Protein AF-0000000084941182 (afdb_homodimer)

InterPro domains:
  IPR000551 MerR-type HTH domain [PF13411] (9-75)
  IPR000551 MerR-type HTH domain [PR00040] (10-21)
  IPR000551 MerR-type HTH domain [PR00040] (21-34)
  IPR000551 MerR-type HTH domain [PR00040] (44-64)
  IPR000551 MerR-type HTH domain [PS00552] (12-34)
  IPR000551 MerR-type HTH domain [PS50937] (8-76)
  IPR000551 MerR-type HTH domain [SM00422] (9-77)
  IPR009061 Putative DNA-binding domain superfamily [SSF46955] (9-105)
  IPR047057 MerR transcriptional regulator [PTHR30204] (6-106)

Nearest PDB structures (foldseek):
  4r4e-assembly1_A  TM=9.376E-01  e=8.060E-07  Bacillus subtilis subsp. subtilis str. 168
  7tea-assembly2_C  TM=9.535E-01  e=1.941E-06  Staphylococcus aureus
  4r24-assembly1_B  TM=8.869E-01  e=4.676E-06  Priestia megaterium WSH-002
  2zhh-assembly1_A-2  TM=5.520E-01  e=5.335E-05  Escherichia coli K-12
  5i44-assembly1_D  TM=8.577E-01  e=2.883E-03  Bacillus subtilis subsp. subtilis str. 168

Secondary structure (DSSP, 8-state):
---TTSEEE-HHHHHHHHTS-HHHHHHHHHTTS---EE-TT--EEEEHHHHHHHHHHHHHHHTT--HHHHHHHHHHHHHHHHHHHHHHHHHHHHHHHHHHHHHHHHHHHHHHHHS-GGGS--------------------/---TTSEEE-HHHHHHHHTS-HHHHHHHHHTTS---EE-TT--EEEEHHHHHHHHHHHHHHHTT--HHHHHHHHHHHHHHHHHHHHHHHHHHHHHHHHHHHHHHHHHHHHHHHHS-GGGS--------------------

pLDDT: mean 85.33, std 18.81, range [31.11, 98.88]

Organism: Slackia exigua (strain ATCC 700122 / DSM 15923 / CIP 105133 / JCM 11022 / KCTC 5966 / S-7) (NCBI:txid649764)

Sequence (280 aa):
MEDRNRPLYMIGVAAQLAGVHPQTLRIYEQKGLVTPQRTSGNTRMYSQADIDRLELINELTSEGINLAGVIRILDLKGRLDERDDEIDDLHKKVRRLADRVHELETRADVTALMLPQAQLPQTASPVRRLGSGRMGGLDYMEDRNRPLYMIGVAAQLAGVHPQTLRIYEQKGLVTPQRTSGNTRMYSQADIDRLELINELTSEGINLAGVIRILDLKGRLDERDDEIDDLHKKVRRLADRVHELETRADVTALMLPQAQLPQTASPVRRLGSGRMGGLDY

Solvent-accessible surface area (backbone atoms only — not comparable to full-atom values): 16063 Å² total; per-residue (Å²): 126,82,65,48,74,46,64,75,29,43,58,69,58,42,16,61,75,29,70,48,55,56,68,54,53,51,51,36,35,74,70,63,76,43,81,63,45,64,47,100,82,66,43,60,23,31,18,57,52,49,39,54,50,42,35,50,50,47,53,44,43,73,68,62,27,39,69,57,21,49,53,54,42,55,53,50,49,54,52,42,51,52,48,51,52,50,43,52,53,46,50,52,50,40,50,54,38,50,52,49,39,50,54,50,51,53,52,54,54,52,49,59,72,68,54,64,80,83,71,50,80,69,73,76,69,79,78,79,78,78,75,77,76,78,76,76,77,79,70,127,126,82,65,48,74,46,64,75,28,43,58,70,58,42,16,60,75,29,71,49,54,55,67,54,54,53,51,35,37,76,72,63,77,43,79,64,46,63,46,98,82,66,43,58,22,31,18,58,51,50,40,54,50,42,34,50,49,46,54,45,42,73,68,62,27,40,69,56,21,48,55,53,43,53,52,52,49,52,52,42,52,52,46,51,52,50,42,53,52,47,52,53,50,40,51,54,37,51,50,49,38,51,52,49,52,51,50,51,54,52,50,59,72,69,55,66,81,82,70,50,82,70,74,76,68,79,77,77,77,73,74,77,76,76,77,74,74,80,83,130

Structure (mmCIF, N/CA/C/O backbone):
data_AF-0000000084941182-model_v1
#
loop_
_entity.id
_entity.type
_entity.pdbx_description
1 polymer 'Transcriptional regulator, MerR family'
#
loop_
_atom_site.group_PDB
_atom_site.id
_atom_site.type_symbol
_atom_site.label_atom_id
_atom_site.label_alt_id
_atom_site.label_comp_id
_atom_site.label_asym_id
_atom_site.label_entity_id
_atom_site.label_seq_id
_atom_site.pdbx_PDB_ins_code
_atom_site.Cartn_x
_atom_site.Cartn_y
_atom_site.Cartn_z
_atom_site.occupancy
_atom_site.B_iso_or_equiv
_atom_site.auth_seq_id
_atom_site.auth_comp_id
_atom_site.auth_asym_id
_atom_site.auth_atom_id
_atom_site.pdbx_PDB_model_num
ATOM 1 N N . MET A 1 1 ? 24.422 5.664 6.449 1 54.47 1 MET A N 1
ATOM 2 C CA . MET A 1 1 ? 23.531 4.547 6.125 1 54.47 1 MET A CA 1
ATOM 3 C C . MET A 1 1 ? 24.094 3.734 4.961 1 54.47 1 MET A C 1
ATOM 5 O O . MET A 1 1 ? 24.484 4.301 3.943 1 54.47 1 MET A O 1
ATOM 9 N N . GLU A 1 2 ? 24.625 2.658 5.367 1 67.25 2 GLU A N 1
ATOM 10 C CA . GLU A 1 2 ? 25.281 1.843 4.352 1 67.25 2 GLU A CA 1
ATOM 11 C C . GLU A 1 2 ? 24.422 1.714 3.102 1 67.25 2 GLU A C 1
ATOM 13 O O . GLU A 1 2 ? 23.188 1.584 3.195 1 67.25 2 GLU A O 1
ATOM 18 N N . ASP A 1 3 ? 24.969 2.066 2.029 1 87.69 3 ASP A N 1
ATOM 19 C CA . ASP A 1 3 ? 24.312 2.004 0.728 1 87.69 3 ASP A CA 1
ATOM 20 C C . ASP A 1 3 ? 23.844 0.585 0.414 1 87.69 3 ASP A C 1
ATOM 22 O O . ASP A 1 3 ? 24.656 -0.294 0.128 1 87.69 3 ASP A O 1
ATOM 26 N N . ARG A 1 4 ? 22.656 0.37 0.62 1 86.5 4 ARG A N 1
ATOM 27 C CA . ARG A 1 4 ? 22.078 -0.959 0.438 1 86.5 4 ARG A CA 1
ATOM 28 C C . ARG A 1 4 ? 22.219 -1.419 -1.011 1 86.5 4 ARG A C 1
ATOM 30 O O . ARG A 1 4 ? 22.047 -2.604 -1.309 1 86.5 4 ARG A O 1
ATOM 37 N N . ASN A 1 5 ? 22.562 -0.621 -1.892 1 91.75 5 ASN A N 1
ATOM 38 C CA . ASN A 1 5 ? 22.625 -0.963 -3.309 1 91.75 5 ASN A CA 1
ATOM 39 C C . ASN A 1 5 ? 24.062 -1.204 -3.758 1 91.75 5 ASN A C 1
ATOM 41 O O . ASN A 1 5 ? 24.312 -1.495 -4.93 1 91.75 5 ASN A O 1
ATOM 45 N N . ARG A 1 6 ? 24.938 -1.135 -2.799 1 91.5 6 ARG A N 1
ATOM 46 C CA . ARG A 1 6 ? 26.328 -1.416 -3.127 1 91.5 6 ARG A CA 1
ATOM 47 C C . ARG A 1 6 ? 26.531 -2.896 -3.432 1 91.5 6 ARG A C 1
ATOM 49 O O . ARG A 1 6 ? 26.109 -3.76 -2.664 1 91.5 6 ARG A O 1
ATOM 56 N N . PRO A 1 7 ? 27.156 -3.152 -4.582 1 92.12 7 PRO A N 1
ATOM 57 C CA . PRO A 1 7 ? 27.453 -4.555 -4.895 1 92.12 7 PRO A CA 1
ATOM 58 C C . PRO A 1 7 ? 28.547 -5.141 -4.012 1 92.12 7 PRO A C 1
ATOM 60 O O . PRO A 1 7 ? 29.703 -4.73 -4.113 1 92.12 7 PRO A O 1
ATOM 63 N N . LEU A 1 8 ? 28.125 -6.145 -3.281 1 91.44 8 LEU A N 1
ATOM 64 C CA . LEU A 1 8 ? 29.062 -6.621 -2.264 1 91.44 8 LEU A CA 1
ATOM 65 C C . LEU A 1 8 ? 29.281 -8.125 -2.393 1 91.44 8 LEU A C 1
ATOM 67 O O . LEU A 1 8 ? 30.297 -8.641 -1.942 1 91.44 8 LEU A O 1
ATOM 71 N N . TYR A 1 9 ? 28.422 -8.789 -3.037 1 95.81 9 TYR A N 1
ATOM 72 C CA . TYR A 1 9 ? 28.469 -10.242 -2.953 1 95.81 9 TYR A CA 1
ATOM 73 C C . TYR A 1 9 ? 28.562 -10.867 -4.34 1 95.81 9 TYR A C 1
ATOM 75 O O . TYR A 1 9 ? 27.875 -10.43 -5.27 1 95.81 9 TYR A O 1
ATOM 83 N N . MET A 1 10 ? 29.453 -11.867 -4.449 1 95.69 10 MET A N 1
ATOM 84 C CA . MET A 1 10 ? 29.469 -12.695 -5.652 1 95.69 10 MET A CA 1
ATOM 85 C C . MET A 1 10 ? 28.359 -13.734 -5.617 1 95.69 10 MET A C 1
ATOM 87 O O . MET A 1 10 ? 27.719 -13.93 -4.582 1 95.69 10 MET A O 1
ATOM 91 N N . ILE A 1 11 ? 28.141 -14.398 -6.746 1 94.44 11 ILE A N 1
ATOM 92 C CA . ILE A 1 11 ? 26.969 -15.25 -6.945 1 94.44 11 ILE A CA 1
ATOM 93 C C . ILE A 1 11 ? 26.969 -16.359 -5.902 1 94.44 11 ILE A C 1
ATOM 95 O O . ILE A 1 11 ? 25.906 -16.734 -5.391 1 94.44 11 ILE A O 1
ATOM 99 N N . GLY A 1 12 ? 28.125 -16.953 -5.551 1 95.19 12 GLY A N 1
ATOM 100 C CA . GLY A 1 12 ? 28.188 -18.031 -4.574 1 95.19 12 GLY A CA 1
ATOM 101 C C . GLY A 1 12 ? 27.734 -17.609 -3.189 1 95.19 12 GLY A C 1
ATOM 102 O O . GLY A 1 12 ? 26.922 -18.297 -2.562 1 95.19 12 GLY A O 1
ATOM 103 N N . VAL A 1 13 ? 28.25 -16.484 -2.764 1 95.94 13 VAL A N 1
ATOM 104 C CA . VAL A 1 13 ? 27.891 -15.953 -1.45 1 95.94 13 VAL A CA 1
ATOM 105 C C . VAL A 1 13 ? 26.438 -15.508 -1.445 1 95.94 13 VAL A C 1
ATOM 107 O O . VAL A 1 13 ? 25.688 -15.789 -0.497 1 95.94 13 VAL A O 1
ATOM 110 N N . ALA A 1 14 ? 26.016 -14.844 -2.492 1 95.69 14 ALA A N 1
ATOM 111 C CA . ALA A 1 14 ? 24.625 -14.406 -2.625 1 95.69 14 ALA A CA 1
ATOM 112 C C . ALA A 1 14 ? 23.672 -15.578 -2.529 1 95.69 14 ALA A C 1
ATOM 114 O O . ALA A 1 14 ? 22.625 -15.492 -1.862 1 95.69 14 ALA A O 1
ATOM 115 N N . ALA A 1 15 ? 24.047 -16.656 -3.123 1 95.75 15 ALA A N 1
ATOM 116 C CA . ALA A 1 15 ? 23.219 -17.859 -3.107 1 95.75 15 ALA A CA 1
ATOM 117 C C . ALA A 1 15 ? 23.094 -18.422 -1.693 1 95.75 15 ALA A C 1
ATOM 119 O O . ALA A 1 15 ? 21.984 -18.766 -1.256 1 95.75 15 ALA A O 1
ATOM 120 N N . GLN A 1 16 ? 24.172 -18.422 -1.025 1 95.62 16 GLN A N 1
ATOM 121 C CA . GLN A 1 16 ? 24.172 -18.906 0.35 1 95.62 16 GLN A CA 1
ATOM 122 C C . GLN A 1 16 ? 23.312 -18.031 1.251 1 95.62 16 GLN A C 1
ATOM 124 O O . GLN A 1 16 ? 22.484 -18.531 2.02 1 95.62 16 GLN A O 1
ATOM 129 N N . LEU A 1 17 ? 23.453 -16.797 1.078 1 94 17 LEU A N 1
ATOM 130 C CA . LEU A 1 17 ? 22.719 -15.836 1.897 1 94 17 LEU A CA 1
ATOM 131 C C . LEU A 1 17 ? 21.219 -15.906 1.602 1 94 17 LEU A C 1
ATOM 133 O O . LEU A 1 17 ? 20.391 -15.773 2.51 1 94 17 LEU A O 1
ATOM 137 N N . ALA A 1 18 ? 20.828 -16.109 0.407 1 93.06 18 ALA A N 1
ATOM 138 C CA . ALA A 1 18 ? 19.438 -16.125 -0.027 1 93.06 18 ALA A CA 1
ATOM 139 C C . ALA A 1 18 ? 18.812 -17.5 0.196 1 93.06 18 ALA A C 1
ATOM 141 O O . ALA A 1 18 ? 17.594 -17.656 0.081 1 93.06 18 ALA A O 1
ATOM 142 N N . GLY A 1 19 ? 19.641 -18.453 0.438 1 93.25 19 GLY A N 1
ATOM 143 C CA . GLY A 1 19 ? 19.156 -19.797 0.662 1 93.25 19 GLY A CA 1
ATOM 144 C C . GLY A 1 19 ? 18.688 -20.484 -0.61 1 93.25 19 GLY A C 1
ATOM 145 O O . GLY A 1 19 ? 17.703 -21.219 -0.603 1 93.25 19 GLY A O 1
ATOM 146 N N . VAL A 1 20 ? 19.328 -20.172 -1.682 1 92.69 20 VAL A N 1
ATOM 147 C CA . VAL A 1 20 ? 18.969 -20.781 -2.957 1 92.69 20 VAL A CA 1
ATOM 148 C C . VAL A 1 20 ? 20.219 -21.297 -3.658 1 92.69 20 VAL A C 1
ATOM 150 O O . VAL A 1 20 ? 21.344 -20.984 -3.262 1 92.69 20 VAL A O 1
ATOM 153 N N . HIS A 1 21 ? 20 -22.156 -4.656 1 94 21 HIS A N 1
ATOM 154 C CA . HIS A 1 21 ? 21.094 -22.625 -5.492 1 94 21 HIS A CA 1
ATOM 155 C C . HIS A 1 21 ? 21.562 -21.547 -6.457 1 94 21 HIS A C 1
ATOM 157 O O . HIS A 1 21 ? 20.75 -20.812 -7.008 1 94 21 HIS A O 1
ATOM 163 N N . PRO A 1 22 ? 22.875 -21.484 -6.73 1 94.56 22 PRO A N 1
ATOM 164 C CA . PRO A 1 22 ? 23.375 -20.484 -7.68 1 94.56 22 PRO A CA 1
ATOM 165 C C . PRO A 1 22 ? 22.656 -20.531 -9.023 1 94.56 22 PRO A C 1
ATOM 167 O O . PRO A 1 22 ? 22.422 -19.484 -9.633 1 94.56 22 PRO A O 1
ATOM 170 N N . GLN A 1 23 ? 22.281 -21.719 -9.406 1 94.38 23 GLN A N 1
ATOM 171 C CA . GLN A 1 23 ? 21.562 -21.828 -10.664 1 94.38 23 GLN A CA 1
ATOM 172 C C . GLN A 1 23 ? 20.203 -21.141 -10.594 1 94.38 23 GLN A C 1
ATOM 174 O O . GLN A 1 23 ? 19.75 -20.531 -11.57 1 94.38 23 GLN A O 1
ATOM 179 N N . THR A 1 24 ? 19.594 -21.188 -9.531 1 92.94 24 THR A N 1
ATOM 180 C CA . THR A 1 24 ? 18.297 -20.516 -9.312 1 92.94 24 THR A CA 1
ATOM 181 C C . THR A 1 24 ? 18.453 -19 -9.43 1 92.94 24 THR A C 1
ATOM 183 O O . THR A 1 24 ? 17.578 -18.328 -9.977 1 92.94 24 THR A O 1
ATOM 186 N N . LEU A 1 25 ? 19.578 -18.484 -8.953 1 93.06 25 LEU A N 1
ATOM 187 C CA . LEU A 1 25 ? 19.859 -17.047 -9.062 1 93.06 25 LEU A CA 1
ATOM 188 C C . LEU A 1 25 ? 19.953 -16.625 -10.523 1 93.06 25 LEU A C 1
ATOM 190 O O . LEU A 1 25 ? 19.453 -15.562 -10.898 1 93.06 25 LEU A O 1
ATOM 194 N N . ARG A 1 26 ? 20.531 -17.484 -11.281 1 92 26 ARG A N 1
ATOM 195 C CA . ARG A 1 26 ? 20.672 -17.188 -12.703 1 92 26 ARG A CA 1
ATOM 196 C C . ARG A 1 26 ? 19.297 -17.188 -13.383 1 92 26 ARG A C 1
ATOM 198 O O . ARG A 1 26 ? 19.031 -16.328 -14.227 1 92 26 ARG A O 1
ATOM 205 N N . ILE A 1 27 ? 18.5 -18.078 -13.023 1 91.56 27 ILE A N 1
ATOM 206 C CA . ILE A 1 27 ? 17.156 -18.156 -13.57 1 91.56 27 ILE A CA 1
ATOM 207 C C . ILE A 1 27 ? 16.375 -16.891 -13.195 1 91.56 27 ILE A C 1
ATOM 209 O O . ILE A 1 27 ? 15.695 -16.297 -14.039 1 91.56 27 ILE A O 1
ATOM 213 N N . TYR A 1 28 ? 16.516 -16.5 -11.93 1 92.69 28 TYR A N 1
ATOM 214 C CA . TYR A 1 28 ? 15.828 -15.297 -11.469 1 92.69 28 TYR A CA 1
ATOM 215 C C . TYR A 1 28 ? 16.297 -14.07 -12.234 1 92.69 28 TYR A C 1
ATOM 217 O O . TYR A 1 28 ? 15.492 -13.18 -12.539 1 92.69 28 TYR A O 1
ATOM 225 N N . GLU A 1 29 ? 17.547 -13.969 -12.516 1 91.75 29 GLU A N 1
ATOM 226 C CA . GLU A 1 29 ? 18.078 -12.883 -13.328 1 91.75 29 GLU A CA 1
ATOM 227 C C . GLU A 1 29 ? 17.484 -12.906 -14.734 1 91.75 29 GLU A C 1
ATOM 229 O O . GLU A 1 29 ? 17.078 -11.867 -15.266 1 91.75 29 GLU A O 1
ATOM 234 N N . GLN A 1 30 ? 17.406 -14.086 -15.359 1 92.12 30 GLN A N 1
ATOM 235 C CA . GLN A 1 30 ? 16.875 -14.242 -16.703 1 92.12 30 GLN A CA 1
ATOM 236 C C . GLN A 1 30 ? 15.406 -13.805 -16.766 1 92.12 30 GLN A C 1
ATOM 238 O O . GLN A 1 30 ? 14.961 -13.25 -17.766 1 92.12 30 GLN A O 1
ATOM 243 N N . LYS A 1 31 ? 14.773 -13.969 -15.703 1 90.69 31 LYS A N 1
ATOM 244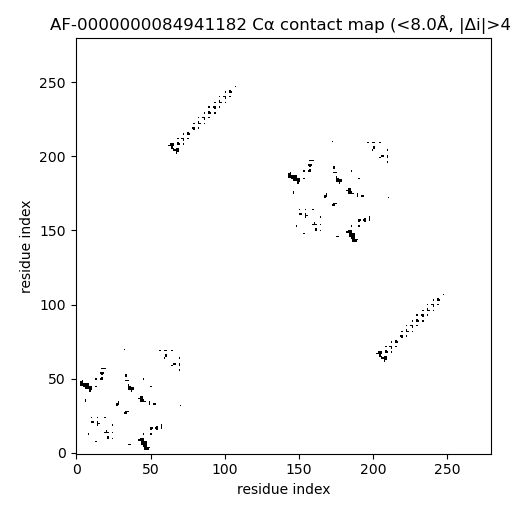 C CA . LYS A 1 31 ? 13.352 -13.625 -15.641 1 90.69 31 LYS A CA 1
ATOM 245 C C . LYS A 1 31 ? 13.156 -12.172 -15.203 1 90.69 31 LYS A C 1
ATOM 247 O O . LYS A 1 31 ? 12.023 -11.703 -15.086 1 90.69 31 LYS A O 1
ATOM 252 N N . GLY A 1 32 ? 14.219 -11.539 -14.812 1 90 32 GLY A N 1
ATOM 253 C CA . GLY A 1 32 ? 14.164 -10.125 -14.492 1 90 32 GLY A CA 1
ATOM 254 C C . GLY A 1 32 ? 13.789 -9.852 -13.047 1 90 32 GLY A C 1
ATOM 255 O O . GLY A 1 32 ? 13.422 -8.734 -12.695 1 90 32 GLY A O 1
ATOM 256 N N . LEU A 1 33 ? 13.883 -10.852 -12.195 1 91.88 33 LEU A N 1
ATOM 257 C CA . LEU A 1 33 ? 13.508 -10.703 -10.789 1 91.88 33 LEU A CA 1
ATOM 258 C C . LEU A 1 33 ? 14.625 -10.047 -9.992 1 91.88 33 LEU A C 1
ATOM 260 O O . LEU A 1 33 ? 14.375 -9.43 -8.953 1 91.88 33 LEU A O 1
ATOM 264 N N . VAL A 1 34 ? 15.867 -10.227 -10.445 1 91.62 34 VAL A N 1
ATOM 265 C CA . VAL A 1 34 ? 17.047 -9.578 -9.859 1 91.62 34 VAL A CA 1
ATOM 266 C C . VAL A 1 34 ? 18.016 -9.18 -10.961 1 91.62 34 VAL A C 1
ATOM 268 O O . VAL A 1 34 ? 18.125 -9.859 -11.984 1 91.62 34 VAL A O 1
ATOM 271 N N . THR A 1 35 ? 18.578 -8.008 -10.656 1 92.19 35 THR A N 1
ATOM 272 C CA . THR A 1 35 ? 19.547 -7.523 -11.633 1 92.19 35 THR A CA 1
ATOM 273 C C . THR A 1 35 ? 20.859 -7.164 -10.953 1 92.19 35 THR A C 1
ATOM 275 O O . THR A 1 35 ? 21.078 -6.012 -10.57 1 92.19 35 THR A O 1
ATOM 278 N N . PRO A 1 36 ? 21.719 -8.133 -10.914 1 92.81 36 PRO A N 1
ATOM 279 C CA . PRO A 1 36 ? 23.016 -7.844 -10.297 1 92.81 36 PRO A CA 1
ATOM 280 C C . PRO A 1 36 ? 23.859 -6.875 -11.125 1 92.81 36 PRO A C 1
ATOM 282 O O . PRO A 1 36 ? 23.656 -6.746 -12.336 1 92.81 36 PRO A O 1
ATOM 285 N N . GLN A 1 37 ? 24.641 -6.18 -10.445 1 93.81 37 GLN A N 1
ATOM 286 C CA . GLN A 1 37 ? 25.656 -5.391 -11.133 1 93.81 37 GLN A CA 1
ATOM 287 C C . GLN A 1 37 ? 26.812 -6.27 -11.602 1 93.81 37 GLN A C 1
ATOM 289 O O . GLN A 1 37 ? 26.953 -7.41 -11.164 1 93.81 37 GLN A O 1
ATOM 294 N N . ARG A 1 38 ? 27.547 -5.727 -12.57 1 92.75 38 ARG A N 1
ATOM 295 C CA . ARG A 1 38 ? 28.688 -6.48 -13.07 1 92.75 38 ARG A CA 1
ATOM 296 C C . ARG A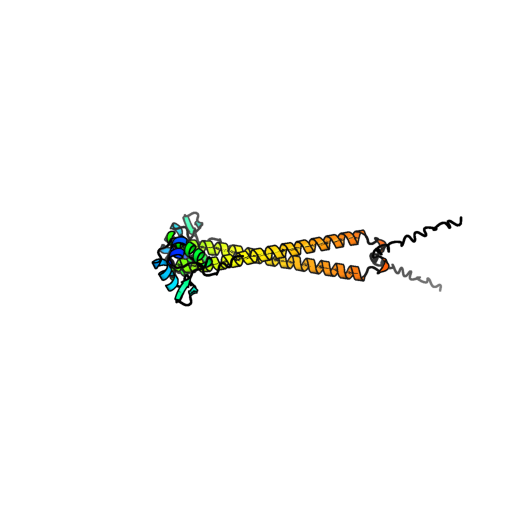 1 38 ? 29.984 -5.695 -12.906 1 92.75 38 ARG A C 1
ATOM 298 O O . ARG A 1 38 ? 30 -4.473 -13.062 1 92.75 38 ARG A O 1
ATOM 305 N N . THR A 1 39 ? 31 -6.457 -12.602 1 91.88 39 THR A N 1
ATOM 306 C CA . THR A 1 39 ? 32.312 -5.859 -12.555 1 91.88 39 THR A CA 1
ATOM 307 C C . THR A 1 39 ? 32.875 -5.648 -13.969 1 91.88 39 THR A C 1
ATOM 309 O O . THR A 1 39 ? 32.219 -6.031 -14.953 1 91.88 39 THR A O 1
ATOM 312 N N . SER A 1 40 ? 34.094 -4.973 -13.953 1 93.25 40 SER A N 1
ATOM 313 C CA . SER A 1 40 ? 34.75 -4.789 -15.242 1 93.25 40 SER A CA 1
ATOM 314 C C . SER A 1 40 ? 35 -6.129 -15.922 1 93.25 40 SER A C 1
ATOM 316 O O . SER A 1 40 ? 35.031 -6.215 -17.156 1 93.25 40 SER A O 1
ATOM 318 N N . GLY A 1 41 ? 35.156 -7.172 -15.211 1 92.88 41 GLY A N 1
ATOM 319 C CA . GLY A 1 41 ? 35.375 -8.516 -15.719 1 92.88 41 GLY A CA 1
ATOM 320 C C . GLY A 1 41 ? 34.094 -9.266 -16 1 92.88 41 GLY A C 1
ATOM 321 O O . GLY A 1 41 ? 34.094 -10.477 -16.234 1 92.88 41 GLY A O 1
ATOM 322 N N . ASN A 1 42 ? 33.094 -8.688 -15.844 1 92.62 42 ASN A N 1
ATOM 323 C CA . ASN A 1 42 ? 31.75 -9.203 -16.156 1 92.62 42 ASN A CA 1
ATOM 324 C C . ASN A 1 42 ? 31.297 -10.219 -15.117 1 92.62 42 ASN A C 1
ATOM 326 O O . ASN A 1 42 ? 30.562 -11.156 -15.438 1 92.62 42 ASN A O 1
ATOM 330 N N . THR A 1 43 ? 31.859 -10.023 -13.953 1 93.31 43 THR A N 1
ATOM 331 C CA . THR A 1 43 ? 31.453 -10.867 -12.844 1 93.31 43 THR A CA 1
ATOM 332 C C . THR A 1 43 ? 30.219 -10.289 -12.148 1 93.31 43 THR A C 1
ATOM 334 O O . THR A 1 43 ? 30.172 -9.086 -11.859 1 93.31 43 THR A O 1
ATOM 337 N N . ARG A 1 44 ? 29.219 -11.125 -11.922 1 93.88 44 ARG A N 1
ATOM 338 C CA . ARG A 1 44 ? 28.016 -10.672 -11.227 1 93.88 44 ARG A CA 1
ATOM 339 C C . ARG A 1 44 ? 28.344 -10.258 -9.789 1 93.88 44 ARG A C 1
ATOM 341 O O . ARG A 1 44 ? 29.047 -10.977 -9.078 1 93.88 44 ARG A O 1
ATOM 348 N N . MET A 1 45 ? 27.828 -9.078 -9.414 1 95.56 45 MET A N 1
ATOM 349 C CA . MET A 1 45 ? 27.891 -8.602 -8.039 1 95.56 45 MET A CA 1
ATOM 350 C C . MET A 1 45 ? 26.5 -8.211 -7.527 1 95.56 45 MET A C 1
ATOM 352 O O . MET A 1 45 ? 25.797 -7.441 -8.18 1 95.56 45 MET A O 1
ATOM 356 N N . TYR A 1 46 ? 26.172 -8.742 -6.297 1 96.12 46 TYR A N 1
ATOM 357 C CA . TYR A 1 46 ? 24.859 -8.5 -5.719 1 96.12 46 TYR A CA 1
ATOM 358 C C . TYR A 1 46 ? 24.938 -7.535 -4.547 1 96.12 46 TYR A C 1
ATOM 360 O O . TYR A 1 46 ? 25.891 -7.594 -3.752 1 96.12 46 TYR A O 1
ATOM 368 N N . SER A 1 47 ? 23.984 -6.723 -4.461 1 95.38 47 SER A N 1
ATOM 369 C CA . SER A 1 47 ? 23.891 -5.805 -3.33 1 95.38 47 SER A CA 1
ATOM 370 C C . SER A 1 47 ? 23.078 -6.414 -2.195 1 95.38 47 SER A C 1
ATOM 372 O O . SER A 1 47 ? 22.484 -7.488 -2.352 1 95.38 47 SER A O 1
ATOM 374 N N . GLN A 1 48 ? 23.156 -5.707 -1.083 1 94.31 48 GLN A N 1
ATOM 375 C CA . GLN A 1 48 ? 22.312 -6.145 0.017 1 94.31 48 GLN A CA 1
ATOM 376 C C . GLN A 1 48 ? 20.828 -6.086 -0.374 1 94.31 48 GLN A C 1
ATOM 378 O O . GLN A 1 48 ? 20.047 -6.949 0.021 1 94.31 48 GLN A O 1
ATOM 383 N N . ALA A 1 49 ? 20.406 -5.207 -1.132 1 93.62 49 ALA A N 1
ATOM 384 C CA . ALA A 1 49 ? 19.047 -5.094 -1.626 1 93.62 49 ALA A CA 1
ATOM 385 C C . ALA A 1 49 ? 18.672 -6.289 -2.494 1 93.62 49 ALA A C 1
ATOM 387 O O . ALA A 1 49 ? 17.547 -6.793 -2.42 1 93.62 49 ALA A O 1
ATOM 388 N N . ASP A 1 50 ? 19.594 -6.707 -3.234 1 93.81 50 ASP A N 1
ATOM 389 C CA . ASP A 1 50 ? 19.375 -7.891 -4.055 1 93.81 50 ASP A CA 1
ATOM 390 C C . ASP A 1 50 ? 19.141 -9.125 -3.182 1 93.81 50 ASP A C 1
ATOM 392 O O . ASP A 1 50 ? 18.266 -9.938 -3.467 1 93.81 50 ASP A O 1
ATOM 396 N N . ILE A 1 51 ? 19.969 -9.141 -2.199 1 93.62 51 ILE A N 1
ATOM 397 C CA . ILE A 1 51 ? 19.859 -10.289 -1.307 1 93.62 51 ILE A CA 1
ATOM 398 C C . ILE A 1 51 ? 18.5 -10.305 -0.628 1 93.62 51 ILE A C 1
ATOM 400 O O . ILE A 1 51 ? 17.828 -11.336 -0.572 1 93.62 51 ILE A O 1
ATOM 404 N N . ASP A 1 52 ? 18.094 -9.258 -0.183 1 94.19 52 ASP A N 1
ATOM 405 C CA . ASP A 1 52 ? 16.781 -9.141 0.457 1 94.19 52 ASP A CA 1
ATOM 406 C C . ASP A 1 52 ? 15.664 -9.562 -0.494 1 94.19 52 ASP A C 1
ATOM 408 O O . ASP A 1 52 ? 14.742 -10.273 -0.096 1 94.19 52 ASP A O 1
ATOM 412 N N . ARG A 1 53 ? 15.758 -9.109 -1.645 1 94.44 53 ARG A N 1
ATOM 413 C CA . ARG A 1 53 ? 14.781 -9.445 -2.68 1 94.44 53 ARG A CA 1
ATOM 414 C C . ARG A 1 53 ? 14.766 -10.945 -2.951 1 94.44 53 ARG A C 1
ATOM 416 O O . ARG A 1 53 ? 13.695 -11.547 -3.061 1 94.44 53 ARG A O 1
ATOM 423 N N . LEU A 1 54 ? 15.898 -11.5 -3.025 1 94.38 54 LEU A N 1
ATOM 424 C CA . LEU A 1 54 ? 16.016 -12.93 -3.289 1 94.38 54 LEU A CA 1
ATOM 425 C C . LEU A 1 54 ? 15.453 -13.75 -2.135 1 94.38 54 LEU A C 1
ATOM 427 O O . LEU A 1 54 ? 14.82 -14.781 -2.355 1 94.38 54 LEU A O 1
ATOM 431 N N . GLU A 1 55 ? 15.727 -13.297 -0.966 1 94.5 55 GLU A N 1
ATOM 432 C CA . GLU A 1 55 ? 15.156 -13.969 0.203 1 94.5 55 GLU A CA 1
ATOM 433 C C . GLU A 1 55 ? 13.633 -13.945 0.167 1 94.5 55 GLU A C 1
ATOM 435 O O . GLU A 1 55 ? 12.992 -14.961 0.462 1 94.5 55 GLU A O 1
ATOM 440 N N . LEU A 1 56 ? 13.094 -12.875 -0.237 1 95.81 56 LEU A N 1
ATOM 441 C CA . LEU A 1 56 ? 11.648 -12.75 -0.355 1 95.81 56 LEU A CA 1
ATOM 442 C C . LEU A 1 56 ? 11.109 -13.672 -1.442 1 95.81 56 LEU A C 1
ATOM 444 O O . LEU A 1 56 ? 10.094 -14.344 -1.243 1 95.81 56 LEU A O 1
ATOM 448 N N . ILE A 1 57 ? 11.781 -13.688 -2.484 1 95.81 57 ILE A N 1
ATOM 449 C CA . ILE A 1 57 ? 11.383 -14.57 -3.576 1 95.81 57 ILE A CA 1
ATOM 450 C C . ILE A 1 57 ? 11.375 -16.016 -3.098 1 95.81 57 ILE A C 1
ATOM 452 O O . ILE A 1 57 ? 10.422 -16.75 -3.348 1 95.81 57 ILE A O 1
ATOM 456 N N . ASN A 1 58 ? 12.43 -16.406 -2.424 1 93.12 58 ASN A N 1
ATOM 457 C CA . ASN A 1 58 ? 12.531 -17.766 -1.89 1 93.12 58 ASN A CA 1
ATOM 458 C C . ASN A 1 58 ? 11.383 -18.062 -0.93 1 93.12 58 ASN A C 1
ATOM 460 O O . ASN A 1 58 ? 10.797 -19.156 -0.984 1 93.12 58 ASN A O 1
ATOM 464 N N . GLU A 1 59 ? 11.07 -17.172 -0.097 1 95.38 59 GLU A N 1
ATOM 465 C CA . GLU A 1 59 ? 9.961 -17.328 0.839 1 95.38 59 GLU A CA 1
ATOM 466 C C . GLU A 1 59 ? 8.641 -17.531 0.1 1 95.38 59 GLU A C 1
ATOM 468 O O . GLU A 1 59 ? 7.883 -18.438 0.42 1 95.38 59 GLU A O 1
ATOM 473 N N . LEU A 1 60 ? 8.367 -16.766 -0.905 1 97 60 LEU A N 1
ATOM 474 C CA . LEU A 1 60 ? 7.121 -16.812 -1.664 1 97 60 LEU A CA 1
ATOM 475 C C . LEU A 1 60 ? 7.016 -18.125 -2.443 1 97 60 LEU A C 1
ATOM 477 O O . LEU A 1 60 ? 5.957 -18.75 -2.457 1 97 60 LEU A O 1
ATOM 481 N N . THR A 1 61 ? 8.117 -18.5 -2.977 1 94.12 61 THR A N 1
ATOM 482 C CA . THR A 1 61 ? 8.109 -19.766 -3.721 1 94.12 61 THR A CA 1
ATOM 483 C C . THR A 1 61 ? 7.934 -20.953 -2.779 1 94.12 61 THR A C 1
ATOM 485 O O . THR A 1 61 ? 7.254 -21.922 -3.115 1 94.12 61 THR A O 1
ATOM 488 N N . SER A 1 62 ? 8.523 -20.828 -1.634 1 94.25 62 SER A N 1
ATOM 489 C CA . SER A 1 62 ? 8.398 -21.906 -0.651 1 94.25 62 SER A CA 1
ATOM 490 C C . SER A 1 62 ? 6.961 -22.031 -0.157 1 94.25 62 SER A C 1
ATOM 492 O O . SER A 1 62 ? 6.551 -23.109 0.298 1 94.25 62 SER A O 1
ATOM 494 N N . GLU A 1 63 ? 6.238 -21.031 -0.322 1 95.5 63 GLU A N 1
ATOM 495 C CA . GLU A 1 63 ? 4.828 -21.031 0.065 1 95.5 63 GLU A CA 1
ATOM 496 C C . GLU A 1 63 ? 3.955 -21.625 -1.036 1 95.5 63 GLU A C 1
ATOM 498 O O . GLU A 1 63 ? 2.738 -21.734 -0.88 1 95.5 63 GLU A O 1
ATOM 503 N N . GLY A 1 64 ? 4.586 -21.922 -2.182 1 96.44 64 GLY A N 1
ATOM 504 C CA . GLY A 1 64 ? 3.857 -22.562 -3.27 1 96.44 64 GLY A CA 1
ATOM 505 C C . GLY A 1 64 ? 3.355 -21.578 -4.309 1 96.44 64 GLY A C 1
ATOM 506 O O . GLY A 1 64 ? 2.537 -21.922 -5.16 1 96.44 64 GLY A O 1
ATOM 507 N N . ILE A 1 65 ? 3.844 -20.453 -4.332 1 97.38 65 ILE A N 1
ATOM 508 C CA . ILE A 1 65 ? 3.438 -19.422 -5.289 1 97.38 65 ILE A CA 1
ATOM 509 C C . ILE A 1 65 ? 4.297 -19.531 -6.547 1 97.38 65 ILE A C 1
ATOM 511 O O . ILE A 1 65 ? 5.52 -19.672 -6.461 1 97.38 65 ILE A O 1
ATOM 515 N N . ASN A 1 66 ? 3.602 -19.469 -7.691 1 95.69 66 ASN A N 1
ATOM 516 C CA . ASN A 1 66 ? 4.34 -19.578 -8.945 1 95.69 66 ASN A CA 1
ATOM 517 C C . ASN A 1 66 ? 5 -18.25 -9.328 1 95.69 66 ASN A C 1
ATOM 519 O O . ASN A 1 66 ? 4.738 -17.219 -8.711 1 95.69 66 ASN A O 1
ATOM 523 N N . LEU A 1 67 ? 5.82 -18.266 -10.305 1 93.31 67 LEU A N 1
ATOM 524 C CA . LEU A 1 67 ? 6.66 -17.125 -10.648 1 93.31 67 LEU A CA 1
ATOM 525 C C . LEU A 1 67 ? 5.809 -15.93 -11.062 1 93.31 67 LEU A C 1
ATOM 527 O O . LEU A 1 67 ? 6.137 -14.789 -10.742 1 93.31 67 LEU A O 1
ATOM 531 N N . ALA A 1 68 ? 4.75 -16.188 -11.789 1 95.62 68 ALA A N 1
ATOM 532 C CA . ALA A 1 68 ? 3.846 -15.102 -12.172 1 95.62 68 ALA A CA 1
ATOM 533 C C . ALA A 1 68 ? 3.311 -14.375 -10.945 1 95.62 68 ALA A C 1
ATOM 535 O O . ALA A 1 68 ? 3.266 -13.141 -10.914 1 95.62 68 ALA A O 1
ATOM 536 N N . GLY A 1 69 ? 2.93 -15.141 -9.945 1 97.56 69 GLY A N 1
ATOM 537 C CA . GLY A 1 69 ? 2.488 -14.562 -8.688 1 97.56 69 GLY A CA 1
ATOM 538 C C . GLY A 1 69 ? 3.584 -13.812 -7.957 1 97.56 69 GLY A C 1
ATOM 539 O O . GLY A 1 69 ? 3.344 -12.734 -7.41 1 97.56 69 GLY A O 1
ATOM 540 N N . VAL A 1 70 ? 4.719 -14.367 -7.992 1 96.94 70 VAL A N 1
ATOM 541 C CA . VAL A 1 70 ? 5.855 -13.758 -7.316 1 96.94 70 VAL A CA 1
ATOM 542 C C . VAL A 1 70 ? 6.117 -12.367 -7.895 1 96.94 70 VAL A C 1
ATOM 544 O O . VAL A 1 70 ? 6.285 -11.406 -7.148 1 96.94 70 VAL A O 1
ATOM 547 N N . ILE A 1 71 ? 6.109 -12.281 -9.133 1 95.19 71 ILE A N 1
ATOM 548 C CA . ILE A 1 71 ? 6.367 -11.016 -9.812 1 95.19 71 ILE A CA 1
ATOM 549 C C . ILE A 1 71 ? 5.324 -9.984 -9.391 1 95.19 71 ILE A C 1
ATOM 551 O O . ILE A 1 71 ? 5.672 -8.859 -9.016 1 95.19 71 ILE A O 1
ATOM 555 N N . ARG A 1 72 ? 4.098 -10.359 -9.414 1 96.94 72 ARG A N 1
ATOM 556 C CA . ARG A 1 72 ? 3.004 -9.461 -9.055 1 96.94 72 ARG A CA 1
ATOM 557 C C . ARG A 1 72 ? 3.102 -9.039 -7.594 1 96.94 72 ARG A C 1
ATOM 559 O O . ARG A 1 72 ? 2.867 -7.875 -7.266 1 96.94 72 ARG A O 1
ATOM 566 N N . ILE A 1 73 ? 3.459 -9.961 -6.805 1 97.88 73 ILE A N 1
ATOM 567 C CA . ILE A 1 73 ? 3.551 -9.703 -5.375 1 97.88 73 ILE A CA 1
ATOM 568 C C . ILE A 1 73 ? 4.695 -8.727 -5.102 1 97.88 73 ILE A C 1
ATOM 570 O O . ILE A 1 73 ? 4.551 -7.797 -4.301 1 97.88 73 ILE A O 1
ATOM 574 N N . LEU A 1 74 ? 5.816 -8.906 -5.719 1 96.25 74 LEU A N 1
ATOM 575 C CA . LEU A 1 74 ? 6.945 -8.008 -5.531 1 96.25 74 LEU A CA 1
ATOM 576 C C . LEU A 1 74 ? 6.578 -6.582 -5.938 1 96.25 74 LEU A C 1
ATOM 578 O O . LEU A 1 74 ? 6.965 -5.621 -5.27 1 96.25 74 LEU A O 1
ATOM 582 N N . ASP A 1 75 ? 5.852 -6.5 -6.98 1 95.81 75 ASP A N 1
ATOM 583 C CA . ASP A 1 75 ? 5.375 -5.191 -7.422 1 95.81 75 ASP A CA 1
ATOM 584 C C . ASP A 1 75 ? 4.48 -4.547 -6.367 1 95.81 75 ASP A C 1
ATOM 586 O O . ASP A 1 75 ? 4.676 -3.385 -6.008 1 95.81 75 ASP A O 1
ATOM 590 N N . LEU A 1 76 ? 3.516 -5.234 -5.855 1 97.5 76 LEU A N 1
ATOM 591 C CA . LEU A 1 76 ? 2.586 -4.734 -4.848 1 97.5 76 LEU A CA 1
ATOM 592 C C . LEU A 1 76 ? 3.322 -4.363 -3.562 1 97.5 76 LEU A C 1
ATOM 594 O O . LEU A 1 76 ? 2.992 -3.365 -2.92 1 97.5 76 LEU A O 1
ATOM 598 N N . LYS A 1 77 ? 4.27 -5.172 -3.23 1 97.06 77 LYS A N 1
ATOM 599 C CA . LYS A 1 77 ? 5.062 -4.875 -2.039 1 97.06 77 LYS A CA 1
ATOM 600 C C . LYS A 1 77 ? 5.805 -3.551 -2.189 1 97.06 77 LYS A C 1
ATOM 602 O O . LYS A 1 77 ? 5.895 -2.771 -1.239 1 97.06 77 LYS A O 1
ATOM 607 N N . GLY A 1 78 ? 6.367 -3.354 -3.35 1 95.81 78 GLY A N 1
ATOM 608 C CA . GLY A 1 78 ? 6.984 -2.064 -3.615 1 95.81 78 GLY A CA 1
ATOM 609 C C . GLY A 1 78 ? 6.031 -0.896 -3.434 1 95.81 78 GLY A C 1
ATOM 610 O O . GLY A 1 78 ? 6.387 0.11 -2.816 1 95.81 78 GLY A O 1
ATOM 611 N N . ARG A 1 79 ? 4.871 -1.026 -3.895 1 97.94 79 ARG A N 1
ATOM 612 C CA . ARG A 1 79 ? 3.857 0.012 -3.754 1 97.94 79 ARG A CA 1
ATOM 613 C C . ARG A 1 79 ? 3.484 0.219 -2.291 1 97.94 79 ARG A C 1
ATOM 615 O O . ARG A 1 79 ? 3.27 1.351 -1.853 1 97.94 79 ARG A O 1
ATOM 622 N N . LEU A 1 80 ? 3.373 -0.835 -1.62 1 98.19 80 LEU A N 1
ATOM 623 C CA . LEU A 1 80 ? 3.062 -0.759 -0.196 1 98.19 80 LEU A CA 1
ATOM 624 C C . LEU A 1 80 ? 4.145 0.013 0.555 1 98.19 80 LEU A C 1
ATOM 626 O O . LEU A 1 80 ? 3.836 0.856 1.4 1 98.19 80 LEU A O 1
ATOM 630 N N . ASP A 1 81 ? 5.352 -0.323 0.248 1 97.06 81 ASP A N 1
ATOM 631 C CA . ASP A 1 81 ? 6.461 0.384 0.875 1 97.06 81 ASP A CA 1
ATOM 632 C C . ASP A 1 81 ? 6.387 1.884 0.598 1 97.06 81 ASP A C 1
ATOM 634 O O . ASP A 1 81 ? 6.633 2.697 1.489 1 97.06 81 ASP A O 1
ATOM 638 N N . GLU A 1 82 ? 6.098 2.205 -0.57 1 98.25 82 GLU A N 1
ATOM 639 C CA . GLU A 1 82 ? 5.969 3.609 -0.949 1 98.25 82 GLU A CA 1
ATOM 640 C C . GLU A 1 82 ? 4.863 4.293 -0.151 1 98.25 82 GLU A C 1
ATOM 642 O O . GLU A 1 82 ? 5.031 5.426 0.308 1 98.25 82 GLU A O 1
ATOM 647 N N . ARG A 1 83 ? 3.768 3.67 -0.045 1 98.75 83 ARG A N 1
ATOM 648 C CA . ARG A 1 83 ? 2.658 4.238 0.713 1 98.75 83 ARG A CA 1
ATOM 649 C C . ARG A 1 83 ? 3.025 4.398 2.184 1 98.75 83 ARG A C 1
ATOM 651 O O . ARG A 1 83 ? 2.682 5.402 2.809 1 98.75 83 ARG A O 1
ATOM 658 N N . ASP A 1 84 ? 3.672 3.451 2.699 1 98.69 84 ASP A N 1
ATOM 659 C CA . ASP A 1 84 ? 4.121 3.553 4.086 1 98.69 84 ASP A CA 1
ATOM 660 C C . ASP A 1 84 ? 5.035 4.758 4.281 1 98.69 84 ASP A C 1
ATOM 662 O O . ASP A 1 84 ? 4.91 5.484 5.27 1 98.69 84 ASP A O 1
ATOM 666 N N . ASP A 1 85 ? 5.918 4.922 3.385 1 98.69 85 ASP A N 1
ATOM 667 C CA . ASP A 1 85 ? 6.793 6.09 3.443 1 98.69 85 ASP A CA 1
ATOM 668 C C . ASP A 1 85 ? 5.988 7.387 3.395 1 98.69 85 ASP A C 1
ATOM 670 O O . ASP A 1 85 ? 6.27 8.328 4.141 1 98.69 85 ASP A O 1
ATOM 674 N N . GLU A 1 86 ? 5.074 7.449 2.529 1 98.81 86 GLU A N 1
ATOM 675 C CA . GLU A 1 86 ? 4.234 8.633 2.408 1 98.81 86 GLU A CA 1
ATOM 676 C C . GLU A 1 86 ? 3.461 8.898 3.697 1 98.81 86 GLU A C 1
ATOM 678 O O . GLU A 1 86 ? 3.359 10.047 4.145 1 98.81 86 GLU A O 1
ATOM 683 N N . ILE A 1 87 ? 2.928 7.895 4.211 1 98.88 87 ILE A N 1
ATOM 684 C CA . ILE A 1 87 ? 2.186 8.008 5.465 1 98.88 87 ILE A CA 1
ATOM 685 C C . ILE A 1 87 ? 3.096 8.562 6.555 1 98.88 87 ILE A C 1
ATOM 687 O O . ILE A 1 87 ? 2.701 9.469 7.297 1 98.88 87 ILE A O 1
ATOM 691 N N . ASP A 1 88 ? 4.277 8.062 6.641 1 98.81 88 ASP A N 1
ATOM 692 C CA . ASP A 1 88 ? 5.238 8.555 7.617 1 98.81 88 ASP A CA 1
ATOM 693 C C . ASP A 1 88 ? 5.508 10.047 7.418 1 98.81 88 ASP A C 1
ATOM 695 O O . ASP A 1 88 ? 5.547 10.812 8.383 1 98.81 88 ASP A O 1
ATOM 699 N N . ASP A 1 89 ? 5.742 10.422 6.203 1 98.81 89 ASP A N 1
ATOM 700 C CA . ASP A 1 89 ? 6 11.82 5.883 1 98.81 89 ASP A CA 1
ATOM 701 C C . ASP A 1 89 ? 4.816 12.703 6.273 1 98.81 89 ASP A C 1
ATOM 703 O O . ASP A 1 89 ? 5 13.789 6.812 1 98.81 89 ASP A O 1
ATOM 707 N N . LEU A 1 90 ? 3.646 12.219 5.996 1 98.88 90 LEU A N 1
ATOM 708 C CA . LEU A 1 90 ? 2.445 12.992 6.301 1 98.88 90 LEU A CA 1
ATOM 709 C C . LEU A 1 90 ? 2.25 13.117 7.809 1 98.88 90 LEU A C 1
ATOM 711 O O . LEU A 1 90 ? 1.835 14.172 8.297 1 98.88 90 LEU A O 1
ATOM 715 N N . HIS A 1 91 ? 2.578 12.07 8.5 1 98.88 91 HIS A N 1
ATOM 716 C CA . HIS A 1 91 ? 2.508 12.148 9.953 1 98.88 91 HIS A CA 1
ATOM 717 C C . HIS A 1 91 ? 3.461 13.211 10.492 1 98.88 91 HIS A C 1
ATOM 719 O O . HIS A 1 91 ? 3.109 13.953 11.414 1 98.88 91 HIS A O 1
ATOM 725 N N . LYS A 1 92 ? 4.621 13.258 10.008 1 98.88 92 LYS A N 1
ATOM 726 C CA . LYS A 1 92 ? 5.578 14.281 10.414 1 98.88 92 LYS A CA 1
ATOM 727 C C . LYS A 1 92 ? 5.043 15.68 10.117 1 98.88 92 LYS A C 1
ATOM 729 O O . LYS A 1 92 ? 5.172 16.594 10.938 1 98.88 92 LYS A O 1
ATOM 734 N N . LYS A 1 93 ? 4.504 15.867 8.992 1 98.81 93 LYS A N 1
ATOM 735 C CA . LYS A 1 93 ? 3.93 17.156 8.594 1 98.81 93 LYS A CA 1
ATOM 736 C C . LYS A 1 93 ? 2.779 17.547 9.516 1 98.81 93 LYS A C 1
ATOM 738 O O . LYS A 1 93 ? 2.693 18.703 9.945 1 98.81 93 LYS A O 1
ATOM 743 N N . VAL A 1 94 ? 1.9 16.609 9.773 1 98.81 94 VAL A N 1
ATOM 744 C CA . VAL A 1 94 ? 0.779 16.844 10.68 1 98.81 94 VAL A CA 1
ATOM 745 C C . VAL A 1 94 ? 1.298 17.297 12.039 1 98.81 94 VAL A C 1
ATOM 747 O O . VAL A 1 94 ? 0.805 18.266 12.609 1 98.81 94 VAL A O 1
ATOM 750 N N . ARG A 1 95 ? 2.271 16.625 12.508 1 98.75 95 ARG A N 1
ATOM 751 C CA . ARG A 1 95 ? 2.836 16.984 13.805 1 98.75 95 ARG A CA 1
ATOM 752 C C . ARG A 1 95 ? 3.42 18.391 13.781 1 98.75 95 ARG A C 1
ATOM 754 O O . ARG A 1 95 ? 3.191 19.172 14.703 1 98.75 95 ARG A O 1
ATOM 761 N N . ARG A 1 96 ? 4.168 18.672 12.812 1 98.69 96 ARG A N 1
ATOM 762 C CA . ARG A 1 96 ? 4.77 20 12.68 1 98.69 96 ARG A CA 1
ATOM 763 C C . ARG A 1 96 ? 3.703 21.078 12.648 1 98.69 96 ARG A C 1
ATOM 765 O O . ARG A 1 96 ? 3.824 22.109 13.328 1 98.69 96 ARG A O 1
ATOM 772 N N . LEU A 1 97 ? 2.66 20.875 11.883 1 98.69 97 LEU A N 1
ATOM 773 C CA . LEU A 1 97 ? 1.591 21.859 11.75 1 98.69 97 LEU A CA 1
ATOM 774 C C . LEU A 1 97 ? 0.802 21.984 13.047 1 98.69 97 LEU A C 1
ATOM 776 O O . LEU A 1 97 ? 0.428 23.094 13.445 1 98.69 97 LEU A O 1
ATOM 780 N N . ALA A 1 98 ? 0.525 20.891 13.617 1 98.69 98 ALA A N 1
ATOM 781 C CA . ALA A 1 98 ? -0.171 20.906 14.898 1 98.69 98 ALA A CA 1
ATOM 782 C C . ALA A 1 98 ? 0.619 21.703 15.945 1 98.69 98 ALA A C 1
ATOM 784 O O . ALA A 1 98 ? 0.045 22.484 16.703 1 98.69 98 ALA A O 1
ATOM 785 N N . ASP A 1 99 ? 1.905 21.438 15.992 1 98.62 99 ASP A N 1
ATOM 786 C CA . ASP A 1 99 ? 2.775 22.203 16.891 1 98.62 99 ASP A CA 1
ATOM 787 C C . ASP A 1 99 ? 2.703 23.703 16.578 1 98.62 99 ASP A C 1
ATOM 789 O O . ASP A 1 99 ? 2.637 24.516 17.5 1 98.62 99 ASP A O 1
ATOM 793 N N . ARG A 1 100 ? 2.723 24.047 15.367 1 98.31 100 ARG A N 1
ATOM 794 C CA . ARG A 1 100 ? 2.654 25.438 14.945 1 98.31 100 ARG A CA 1
ATOM 795 C C . ARG A 1 100 ? 1.325 26.062 15.352 1 98.31 100 ARG A C 1
ATOM 797 O O . ARG A 1 100 ? 1.287 27.219 15.812 1 98.31 100 ARG A O 1
ATOM 804 N N . VAL A 1 101 ? 0.27 25.406 15.164 1 98.38 101 VAL A N 1
ATOM 805 C CA . VAL A 1 101 ? -1.045 25.875 15.586 1 98.38 101 VAL A CA 1
ATOM 806 C C . VAL A 1 101 ? -1.047 26.125 17.094 1 98.38 101 VAL A C 1
ATOM 808 O O . VAL A 1 101 ? -1.477 27.203 17.547 1 98.38 101 VAL A O 1
ATOM 811 N N . HIS A 1 102 ? -0.525 25.219 17.797 1 98.06 102 HIS A N 1
ATOM 812 C CA . HIS A 1 102 ? -0.467 25.359 19.25 1 98.06 102 HIS A CA 1
ATOM 813 C C . HIS A 1 102 ? 0.352 26.578 19.656 1 98.06 102 HIS A C 1
ATOM 815 O O . HIS A 1 102 ? -0.054 27.344 20.531 1 98.06 102 HIS A O 1
ATOM 821 N N . GLU A 1 103 ? 1.464 26.719 19.062 1 97.75 103 GLU A N 1
ATOM 822 C CA . GLU A 1 103 ? 2.324 27.875 19.328 1 97.75 103 GLU A CA 1
ATOM 823 C C . GLU A 1 103 ? 1.588 29.188 19.047 1 97.75 103 GLU A C 1
ATOM 825 O O . GLU A 1 103 ? 1.603 30.094 19.875 1 97.75 103 GLU A O 1
ATOM 830 N N . LEU A 1 104 ? 0.853 29.281 17.984 1 96.19 104 LEU A N 1
ATOM 831 C CA . LEU A 1 104 ? 0.162 30.5 17.578 1 96.19 104 LEU A CA 1
ATOM 832 C C . LEU A 1 104 ? -1.03 30.781 18.5 1 96.19 104 LEU A C 1
ATOM 834 O O . LEU A 1 104 ? -1.305 31.922 18.844 1 96.19 104 LEU A O 1
ATOM 838 N N . GLU A 1 105 ? -1.708 29.75 18.797 1 96.31 105 GLU A N 1
ATOM 839 C CA . GLU A 1 105 ? -2.836 29.891 19.719 1 96.31 105 GLU A CA 1
ATOM 840 C C . GLU A 1 105 ? -2.373 30.375 21.078 1 96.31 105 GLU A C 1
ATOM 842 O O . GLU A 1 105 ? -3.004 31.25 21.688 1 96.31 105 GLU A O 1
ATOM 847 N N . THR A 1 106 ? -1.251 29.828 21.562 1 95.31 106 THR A N 1
ATOM 848 C CA . THR A 1 106 ? -0.681 30.234 22.844 1 95.31 106 THR A CA 1
ATOM 849 C C . THR A 1 106 ? -0.244 31.703 22.797 1 95.31 106 THR A C 1
ATOM 851 O O . THR A 1 106 ? -0.513 32.469 23.719 1 95.31 106 THR A O 1
ATOM 854 N N . ARG A 1 107 ? 0.341 32.125 21.797 1 90.56 107 ARG A N 1
ATOM 855 C CA . ARG A 1 107 ? 0.753 33.531 21.609 1 90.56 107 ARG A CA 1
ATOM 856 C C . ARG A 1 107 ? -0.454 34.469 21.594 1 90.56 107 ARG A C 1
ATOM 858 O O . ARG A 1 107 ? -0.422 35.531 22.203 1 90.56 107 ARG A O 1
ATOM 865 N N . ALA A 1 108 ? -1.465 34.031 20.828 1 86.94 108 ALA A N 1
ATOM 866 C CA . ALA A 1 108 ? -2.68 34.844 20.75 1 86.94 108 ALA A CA 1
ATOM 867 C C . ALA A 1 108 ? -3.324 35 22.125 1 86.94 108 ALA A C 1
ATOM 869 O O . ALA A 1 108 ? -3.801 36.094 22.469 1 86.94 108 ALA A O 1
ATOM 870 N N . ASP A 1 109 ? -3.344 33.906 22.844 1 88.75 109 ASP A N 1
ATOM 871 C CA . ASP A 1 109 ? -3.922 33.938 24.172 1 88.75 109 ASP A CA 1
ATOM 872 C C . ASP A 1 109 ? -3.141 34.875 25.094 1 88.75 109 ASP A C 1
ATOM 874 O O . ASP A 1 109 ? -3.734 35.656 25.844 1 88.75 109 ASP A O 1
ATOM 878 N N . VAL A 1 110 ? -1.82 34.906 25.047 1 85.62 110 VAL A N 1
ATOM 879 C CA . VAL A 1 110 ? -0.966 35.781 25.859 1 85.62 110 VAL A CA 1
ATOM 880 C C . VAL A 1 110 ? -1.176 37.25 25.453 1 85.62 110 VAL A C 1
ATOM 882 O O . VAL A 1 110 ? -1.298 38.125 26.328 1 85.62 110 VAL A O 1
ATOM 885 N N . THR A 1 111 ? -1.299 37.469 24.234 1 82.31 111 THR A N 1
ATOM 886 C CA . THR A 1 111 ? -1.516 38.844 23.75 1 82.31 111 THR A CA 1
ATOM 887 C C . THR A 1 111 ? -2.865 39.375 24.219 1 82.31 111 THR A C 1
ATOM 889 O O . THR A 1 111 ? -2.973 40.531 24.625 1 82.31 111 THR A O 1
ATOM 892 N N . ALA A 1 112 ? -3.814 38.562 24.172 1 82.25 112 ALA A N 1
ATOM 893 C CA . ALA A 1 112 ? -5.148 38.969 24.609 1 82.25 112 ALA A CA 1
ATOM 894 C C . ALA A 1 112 ? -5.152 39.312 26.094 1 82.25 112 ALA A C 1
ATOM 896 O O . ALA A 1 112 ? -5.855 40.219 26.531 1 82.25 112 ALA A O 1
ATOM 897 N N . LEU A 1 113 ? -4.352 38.625 26.844 1 83.81 113 LEU A N 1
ATOM 898 C CA . LEU A 1 113 ? -4.262 38.844 28.297 1 83.81 113 LEU A CA 1
ATOM 899 C C . LEU A 1 113 ? -3.506 40.125 28.594 1 83.81 113 LEU A C 1
ATOM 901 O O . LEU A 1 113 ? -3.773 40.781 29.594 1 83.81 113 LEU A O 1
ATOM 905 N N . MET A 1 114 ? -2.627 40.656 27.766 1 77.88 114 MET A N 1
ATOM 906 C CA . MET A 1 114 ? -1.765 41.812 28 1 77.88 114 MET A CA 1
ATOM 907 C C . MET A 1 114 ? -2.418 43.094 27.5 1 77.88 114 MET A C 1
ATOM 909 O O . MET A 1 114 ? -2.1 44.188 27.969 1 77.88 114 MET A O 1
ATOM 913 N N . LEU A 1 115 ? -3.264 43.125 26.5 1 71.5 115 LEU A N 1
ATOM 914 C CA . LEU A 1 115 ? -3.918 44.312 25.969 1 71.5 115 LEU A CA 1
ATOM 915 C C . LEU A 1 115 ? -5.117 44.719 26.828 1 71.5 115 LEU A C 1
ATOM 917 O O . LEU A 1 115 ? -5.965 43.875 27.141 1 71.5 115 LEU A O 1
ATOM 921 N N . PRO A 1 116 ? -5.125 46.031 27.562 1 60.91 116 PRO A N 1
ATOM 922 C CA . PRO A 1 116 ? -6.242 46.5 28.375 1 60.91 116 PRO A CA 1
ATOM 923 C C . PRO A 1 116 ? -7.57 46.5 27.625 1 60.91 116 PRO A C 1
ATOM 925 O O . PRO A 1 116 ? -7.594 46.656 26.406 1 60.91 116 PRO A O 1
ATOM 928 N N . GLN A 1 117 ? -8.68 45.938 28.266 1 56.72 117 GLN A N 1
ATOM 929 C CA . GLN A 1 117 ? -10.055 45.812 27.781 1 56.72 117 GLN A CA 1
ATOM 930 C C . GLN A 1 117 ? -10.445 47.031 26.938 1 56.72 117 GLN A C 1
ATOM 932 O O . GLN A 1 117 ? -11.328 46.938 26.094 1 56.72 117 GLN A O 1
ATOM 937 N N . ALA A 1 118 ? -10.031 48.25 27.234 1 56.53 118 ALA A N 1
ATOM 938 C CA . ALA A 1 118 ? -10.438 49.5 26.625 1 56.53 118 ALA A CA 1
ATOM 939 C C . ALA A 1 118 ? -10.016 49.562 25.156 1 56.53 118 ALA A C 1
ATOM 941 O O . ALA A 1 118 ? -10.547 50.375 24.375 1 56.53 118 ALA A O 1
ATOM 942 N N . GLN A 1 119 ? -9.055 48.781 24.75 1 54.91 119 GLN A N 1
ATOM 943 C CA . GLN A 1 119 ? -8.539 49.031 23.391 1 54.91 119 GLN A CA 1
ATOM 944 C C . GLN A 1 119 ? -9.18 48.062 22.391 1 54.91 119 GLN A C 1
ATOM 946 O O . GLN A 1 119 ? -8.742 47.969 21.25 1 54.91 119 GLN A O 1
ATOM 951 N N . LEU A 1 120 ? -10.016 47.281 22.844 1 52.28 120 LEU A N 1
ATOM 952 C CA . LEU A 1 120 ? -10.805 46.531 21.859 1 52.28 120 LEU A CA 1
ATOM 953 C C . LEU A 1 120 ? -11.781 47.469 21.141 1 52.28 120 LEU A C 1
ATOM 955 O O . LEU A 1 120 ? -12.422 48.312 21.766 1 52.28 120 LEU A O 1
ATO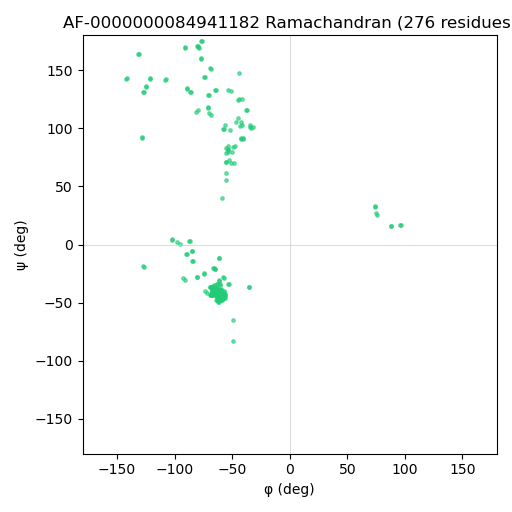M 959 N N . PRO A 1 121 ? -11.672 47.75 19.906 1 48 121 PRO A N 1
ATOM 960 C CA . PRO A 1 121 ? -12.609 48.688 19.312 1 48 121 PRO A CA 1
ATOM 961 C C . PRO A 1 121 ? -14.055 48.469 19.766 1 48 121 PRO A C 1
ATOM 963 O O . PRO A 1 121 ? -14.555 47.344 19.672 1 48 121 PRO A O 1
ATOM 966 N N . GLN A 1 122 ? -14.484 49.125 20.828 1 48.44 122 GLN A N 1
ATOM 967 C CA . GLN A 1 122 ? -15.898 49.156 21.203 1 48.44 122 GLN A CA 1
ATOM 968 C C . GLN A 1 122 ? -16.781 49.312 19.984 1 48.44 122 GLN A C 1
ATOM 970 O O . GLN A 1 122 ? -16.625 50.281 19.203 1 48.44 122 GLN A O 1
ATOM 975 N N . THR A 1 123 ? -17.203 48.281 19.406 1 49.28 123 THR A N 1
ATOM 976 C CA . THR A 1 123 ? -18.266 48.469 18.438 1 49.28 123 THR A CA 1
ATOM 977 C C . THR A 1 123 ? -19.219 49.594 18.859 1 49.28 123 THR A C 1
ATOM 979 O O . THR A 1 123 ? -19.656 49.625 20.016 1 49.28 123 THR A O 1
ATOM 982 N N . ALA A 1 124 ? -19.062 50.781 18.203 1 50.81 124 ALA A N 1
ATOM 983 C CA . ALA A 1 124 ? -19.953 51.938 18.359 1 50.81 124 ALA A CA 1
ATOM 984 C C . ALA A 1 124 ? -21.391 51.469 18.609 1 50.81 124 ALA A C 1
ATOM 986 O O . ALA A 1 124 ? -21.906 50.594 17.891 1 50.81 124 ALA A O 1
ATOM 987 N N . SER A 1 125 ? -21.844 51.469 19.844 1 54.53 125 SER A N 1
ATOM 988 C CA . SER A 1 125 ? -23.266 51.375 20.125 1 54.53 125 SER A CA 1
ATOM 989 C C . SER A 1 125 ? -24.094 52.156 19.109 1 54.53 125 SER A C 1
ATOM 991 O O . SER A 1 125 ? -23.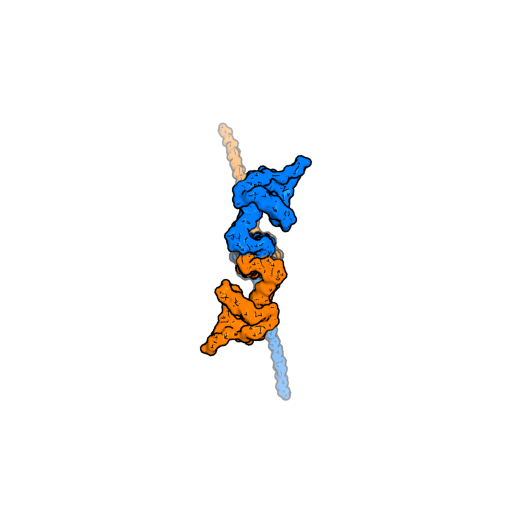703 53.25 18.719 1 54.53 125 SER A O 1
ATOM 993 N N . PRO A 1 126 ? -24.891 51.5 18.359 1 52.53 126 PRO A N 1
ATOM 994 C CA . PRO A 1 126 ? -25.719 52.281 17.438 1 52.53 126 PRO A CA 1
ATOM 995 C C . PRO A 1 126 ? -26.344 53.5 18.109 1 52.53 126 PRO A C 1
ATOM 997 O O . PRO A 1 126 ? -26.812 53.406 19.234 1 52.53 126 PRO A O 1
ATOM 1000 N N . VAL A 1 127 ? -25.891 54.719 17.797 1 52.88 127 VAL A N 1
ATOM 1001 C CA . VAL A 1 127 ? -26.531 55.969 18.188 1 52.88 127 VAL A CA 1
ATOM 1002 C C . VAL A 1 127 ? -28.031 55.906 17.922 1 52.88 127 VAL A C 1
ATOM 1004 O O . VAL A 1 127 ? -28.453 55.594 16.812 1 52.88 127 VAL A O 1
ATOM 1007 N N . ARG A 1 128 ? -28.906 55.75 18.938 1 51.81 128 ARG A N 1
ATOM 1008 C CA . ARG A 1 128 ? -30.359 55.906 18.906 1 51.81 128 ARG A CA 1
ATOM 1009 C C . ARG A 1 128 ? -30.75 57.281 18.344 1 51.81 128 ARG A C 1
ATOM 1011 O O . ARG A 1 128 ? -30.406 58.312 18.906 1 51.81 128 ARG A O 1
ATOM 1018 N N . ARG A 1 129 ? -30.828 57.438 17.047 1 48.72 129 ARG A N 1
ATOM 1019 C CA . ARG A 1 129 ? -31.484 58.594 16.469 1 48.72 129 ARG A CA 1
ATOM 1020 C C . ARG A 1 129 ? -32.875 58.812 17.062 1 48.72 129 ARG A C 1
ATOM 1022 O O . ARG A 1 129 ? -33.75 57.969 16.906 1 48.72 129 ARG A O 1
ATOM 1029 N N . LEU A 1 130 ? -33 59.406 18.266 1 47.78 130 LEU A N 1
ATOM 1030 C CA . LEU A 1 130 ? -34.281 59.906 18.766 1 47.78 130 LEU A CA 1
ATOM 1031 C C . LEU A 1 130 ? -34.906 60.875 17.781 1 47.78 130 LEU A C 1
ATOM 1033 O O . LEU A 1 130 ? -34.344 61.938 17.484 1 47.78 130 LEU A O 1
ATOM 1037 N N . GLY A 1 131 ? -35.406 60.5 16.656 1 41.91 131 GLY A N 1
ATOM 1038 C CA . GLY A 1 131 ? -36.25 61.375 15.852 1 41.91 131 GLY A CA 1
ATOM 1039 C C . GLY A 1 131 ? -37.438 61.906 16.609 1 41.91 131 GLY A C 1
ATOM 1040 O O . GLY A 1 131 ? -38.281 61.156 17.078 1 41.91 131 GLY A O 1
ATOM 1041 N N . SER A 1 132 ? -37.281 63.031 17.438 1 46.88 132 SER A N 1
ATOM 1042 C CA . SER A 1 132 ? -38.375 63.812 17.984 1 46.88 132 SER A CA 1
ATOM 1043 C C . SER A 1 132 ? -39.312 64.312 16.859 1 46.88 132 SER A C 1
ATOM 1045 O O . SER A 1 132 ? -38.938 65.188 16.078 1 46.88 132 SER A O 1
ATOM 1047 N N . GLY A 1 133 ? -39.906 63.594 15.977 1 44.19 133 GLY A N 1
ATOM 1048 C CA . GLY A 1 133 ? -40.875 64.25 15.109 1 44.19 133 GLY A CA 1
ATOM 1049 C C . GLY A 1 133 ? -41.938 64.938 15.867 1 44.19 133 GLY A C 1
ATOM 1050 O O . GLY A 1 133 ? -42.562 64.375 16.781 1 44.19 133 GLY A O 1
ATOM 1051 N N . ARG A 1 134 ? -41.906 66.375 16.031 1 48.56 134 ARG A N 1
ATOM 1052 C CA . ARG A 1 134 ? -42.875 67.375 16.453 1 48.56 134 ARG A CA 1
ATOM 1053 C C . ARG A 1 134 ? -44.188 67.188 15.703 1 48.56 134 ARG A C 1
ATOM 1055 O O . ARG A 1 134 ? -44.219 67.312 14.469 1 48.56 134 ARG A O 1
ATOM 1062 N N . MET A 1 135 ? -45.031 66.312 16.172 1 44.72 135 MET A N 1
ATOM 1063 C CA . MET A 1 135 ? -46.438 66.375 15.711 1 44.72 135 MET A CA 1
ATOM 1064 C C . MET A 1 135 ? -47.031 67.75 15.922 1 44.72 135 MET A C 1
ATOM 1066 O O . MET A 1 135 ? -47.031 68.25 17.047 1 44.72 135 MET A O 1
ATOM 1070 N N . GLY A 1 136 ? -46.75 68.688 14.984 1 40.53 136 GLY A N 1
ATOM 1071 C CA . GLY A 1 136 ? -47.531 69.938 14.93 1 40.53 136 GLY A CA 1
ATOM 1072 C C . GLY A 1 136 ? -49 69.75 15.141 1 40.53 136 GLY A C 1
ATOM 1073 O O . GLY A 1 136 ? -49.562 68.688 14.828 1 40.53 136 GLY A O 1
ATOM 1074 N N . GLY A 1 137 ? -49.562 70.5 16.156 1 39.44 137 GLY A N 1
ATOM 1075 C CA . GLY A 1 137 ? -50.875 70.812 16.703 1 39.44 137 GLY A CA 1
ATOM 1076 C C . GLY A 1 137 ? -51.844 71.375 15.688 1 39.44 137 GLY A C 1
ATOM 1077 O O . GLY A 1 137 ? -51.594 72.438 15.109 1 39.44 137 GLY A O 1
ATOM 1078 N N . LEU A 1 138 ? -52.281 70.562 14.812 1 34.56 138 LEU A N 1
ATOM 1079 C CA . LEU A 1 138 ? -53.438 71.062 14.094 1 34.56 138 LEU A CA 1
ATOM 1080 C C . LEU A 1 138 ? -54.531 71.5 15.07 1 34.56 138 LEU A C 1
ATOM 1082 O O . LEU A 1 138 ? -55.094 70.688 15.812 1 34.56 138 LEU A O 1
ATOM 1086 N N . ASP A 1 139 ? -54.312 72.688 15.797 1 34.53 139 ASP A N 1
ATOM 1087 C CA . ASP A 1 139 ? -55.469 73.312 16.406 1 34.53 139 ASP A CA 1
ATOM 1088 C C . ASP A 1 139 ? -56.594 73.438 15.383 1 34.53 139 ASP A C 1
ATOM 1090 O O . ASP A 1 139 ? -57.75 73.125 15.68 1 34.53 139 ASP A O 1
ATOM 1094 N N . TYR A 1 140 ? -56.531 74.188 14.297 1 31.11 140 TYR A N 1
ATOM 1095 C CA . TYR A 1 140 ? -57.875 74.688 14.008 1 31.11 140 TYR A CA 1
ATOM 1096 C C . TYR A 1 140 ? -58.781 73.5 13.625 1 31.11 140 TYR A C 1
ATOM 1098 O O . TYR A 1 140 ? -58.312 72.5 13.07 1 31.11 140 TYR A O 1
ATOM 1106 N N . MET B 1 1 ? -24.797 5.984 -0.19 1 54.34 1 MET B N 1
ATOM 1107 C CA . MET B 1 1 ? -23.812 5.102 -0.808 1 54.34 1 MET B CA 1
ATOM 1108 C C . MET B 1 1 ? -24.25 3.646 -0.725 1 54.34 1 MET B C 1
ATOM 1110 O O . MET B 1 1 ? -24.688 3.184 0.331 1 54.34 1 MET B O 1
ATOM 1114 N N . GLU B 1 2 ? -24.719 3.252 -1.85 1 67 2 GLU B N 1
ATOM 1115 C CA . GLU B 1 2 ? -25.25 1.896 -1.878 1 67 2 GLU B CA 1
ATOM 1116 C C . GLU B 1 2 ? -24.328 0.918 -1.16 1 67 2 GLU B C 1
ATOM 1118 O O . GLU B 1 2 ? -23.109 1.019 -1.272 1 67 2 GLU B O 1
ATOM 1123 N N . ASP B 1 3 ? -24.859 0.237 -0.238 1 87.38 3 ASP B N 1
ATOM 1124 C CA . ASP B 1 3 ? -24.141 -0.756 0.557 1 87.38 3 ASP B CA 1
ATOM 1125 C C . ASP B 1 3 ? -23.531 -1.836 -0.333 1 87.38 3 ASP B C 1
ATOM 1127 O O . ASP B 1 3 ? -24.25 -2.682 -0.873 1 87.38 3 ASP B O 1
ATOM 1131 N N . ARG B 1 4 ? -22.375 -1.687 -0.564 1 85.19 4 ARG B N 1
ATOM 1132 C CA . ARG B 1 4 ? -21.672 -2.6 -1.461 1 85.19 4 ARG B CA 1
ATOM 1133 C C . ARG B 1 4 ? -21.703 -4.023 -0.917 1 85.19 4 ARG B C 1
ATOM 1135 O O . ARG B 1 4 ? -21.422 -4.977 -1.65 1 85.19 4 ARG B O 1
ATOM 1142 N N . ASN B 1 5 ? -22.078 -4.25 0.232 1 91.56 5 ASN B N 1
ATOM 1143 C CA . ASN B 1 5 ? -22.047 -5.574 0.85 1 91.56 5 ASN B CA 1
ATOM 1144 C C . ASN B 1 5 ? -23.438 -6.203 0.877 1 91.56 5 ASN B C 1
ATOM 1146 O O . ASN B 1 5 ? -23.609 -7.316 1.378 1 91.56 5 ASN B O 1
ATOM 1150 N N . ARG B 1 6 ? -24.344 -5.496 0.275 1 91.12 6 ARG B N 1
ATOM 1151 C CA . ARG B 1 6 ? -25.688 -6.055 0.194 1 91.12 6 ARG B CA 1
ATOM 1152 C C . ARG B 1 6 ? -25.734 -7.23 -0.775 1 91.12 6 ARG B C 1
ATOM 1154 O O . ARG B 1 6 ? -25.25 -7.129 -1.906 1 91.12 6 ARG B O 1
ATOM 1161 N N . PRO B 1 7 ? -26.281 -8.336 -0.274 1 91.69 7 PRO B N 1
ATOM 1162 C CA . PRO B 1 7 ? -26.422 -9.477 -1.181 1 91.69 7 PRO B CA 1
ATOM 1163 C C . PRO B 1 7 ? -27.5 -9.258 -2.242 1 91.69 7 PRO B C 1
ATOM 1165 O O . PRO B 1 7 ? -28.688 -9.18 -1.916 1 91.69 7 PRO B O 1
ATOM 1168 N N . LEU B 1 8 ? -27.016 -9.281 -3.475 1 90.94 8 LEU B N 1
ATOM 1169 C CA . LEU B 1 8 ? -27.938 -8.875 -4.531 1 90.94 8 LEU B CA 1
ATOM 1170 C C . LEU B 1 8 ? -28.016 -9.93 -5.625 1 90.94 8 LEU B C 1
ATOM 1172 O O . LEU B 1 8 ? -29 -10 -6.355 1 90.94 8 LEU B O 1
ATOM 1176 N N . TYR B 1 9 ? -27.078 -10.766 -5.695 1 95.62 9 TYR B N 1
ATOM 1177 C CA . TYR B 1 9 ? -26.984 -11.617 -6.879 1 95.62 9 TYR B CA 1
ATOM 1178 C C . TYR B 1 9 ? -26.953 -13.086 -6.492 1 95.62 9 TYR B C 1
ATOM 1180 O O . TYR B 1 9 ? -26.281 -13.477 -5.539 1 95.62 9 TYR B O 1
ATOM 1188 N N . MET B 1 10 ? -27.734 -13.875 -7.246 1 95.5 10 MET B N 1
ATOM 1189 C CA . MET B 1 10 ? -27.625 -15.328 -7.133 1 95.5 10 MET B CA 1
ATOM 1190 C C . MET B 1 10 ? -26.422 -15.844 -7.914 1 95.5 10 MET B C 1
ATOM 1192 O O . MET B 1 10 ? -25.812 -15.109 -8.695 1 95.5 10 MET B O 1
ATOM 1196 N N . ILE B 1 11 ? -26.109 -17.109 -7.707 1 94.12 11 ILE B N 1
ATOM 1197 C CA . ILE B 1 11 ? -24.859 -17.688 -8.188 1 94.12 11 ILE B CA 1
ATOM 1198 C C . ILE B 1 11 ? -24.781 -17.578 -9.711 1 94.12 11 ILE B C 1
ATOM 1200 O O . ILE B 1 11 ? -23.719 -17.312 -10.266 1 94.12 11 ILE B O 1
ATOM 1204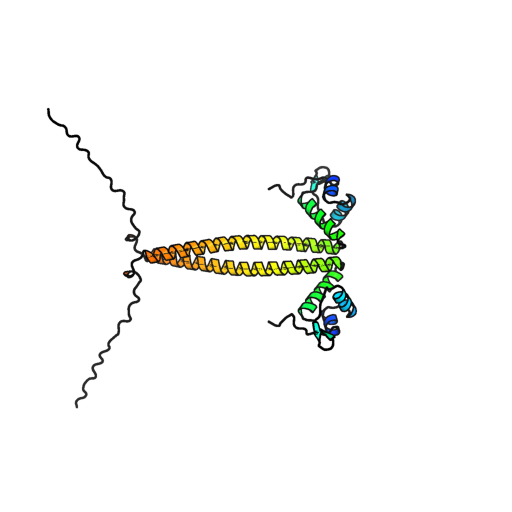 N N . GLY B 1 12 ? -25.906 -17.766 -10.445 1 94.94 12 GLY B N 1
ATOM 1205 C CA . GLY B 1 12 ? -25.906 -17.688 -11.891 1 94.94 12 GLY B CA 1
ATOM 1206 C C . GLY B 1 12 ? -25.547 -16.312 -12.414 1 94.94 12 GLY B C 1
ATOM 1207 O O . GLY B 1 12 ? -24.703 -16.172 -13.297 1 94.94 12 GLY B O 1
ATOM 1208 N N . VAL B 1 13 ? -26.188 -15.32 -11.828 1 95.75 13 VAL B N 1
ATOM 1209 C CA . VAL B 1 13 ? -25.953 -13.938 -12.227 1 95.75 13 VAL B CA 1
ATOM 1210 C C . VAL B 1 13 ? -24.531 -13.523 -11.812 1 95.75 13 VAL B C 1
ATOM 1212 O O . VAL B 1 13 ? -23.812 -12.891 -12.586 1 95.75 13 VAL B O 1
ATOM 1215 N N . ALA B 1 14 ? -24.141 -13.898 -10.625 1 95.38 14 ALA B N 1
ATOM 1216 C CA . ALA B 1 14 ? -22.797 -13.602 -10.125 1 95.38 14 ALA B CA 1
ATOM 1217 C C . ALA B 1 14 ? -21.734 -14.164 -11.055 1 95.38 14 ALA B C 1
ATOM 1219 O O . ALA B 1 14 ? -20.75 -13.492 -11.352 1 95.38 14 ALA B O 1
ATOM 1220 N N . ALA B 1 15 ? -21.969 -15.328 -11.539 1 95.5 15 ALA B N 1
ATOM 1221 C CA . ALA B 1 15 ? -21.031 -15.992 -12.445 1 95.5 15 ALA B CA 1
ATOM 1222 C C . ALA B 1 15 ? -20.922 -15.219 -13.758 1 95.5 15 ALA B C 1
ATOM 1224 O O . ALA B 1 15 ? -19.812 -14.992 -14.25 1 95.5 15 ALA B O 1
ATOM 1225 N N . GLN B 1 16 ? -22.016 -14.805 -14.234 1 95.44 16 GLN B N 1
ATOM 1226 C CA . GLN B 1 16 ? -22.031 -14.039 -15.477 1 95.44 16 GLN B CA 1
ATOM 1227 C C . GLN B 1 16 ? -21.297 -12.711 -15.32 1 95.44 16 GLN B C 1
ATOM 1229 O O . GLN B 1 16 ? -20.469 -12.352 -16.156 1 95.44 16 GLN B O 1
ATOM 1234 N N . LEU B 1 17 ? -21.547 -12.102 -14.25 1 93.81 17 LEU B N 1
ATOM 1235 C CA . LEU B 1 17 ? -20.938 -10.797 -13.992 1 93.81 17 LEU B CA 1
ATOM 1236 C C . LEU B 1 17 ? -19.438 -10.938 -13.789 1 93.81 17 LEU B C 1
ATOM 1238 O O . LEU B 1 17 ? -18.672 -10.07 -14.219 1 93.81 17 LEU B O 1
ATOM 1242 N N . ALA B 1 18 ? -18.984 -11.945 -13.18 1 92.75 18 ALA B N 1
ATOM 1243 C CA . ALA B 1 18 ? -17.578 -12.164 -12.852 1 92.75 18 ALA B CA 1
ATOM 1244 C C . ALA B 1 18 ? -16.828 -12.789 -14.031 1 92.75 18 ALA B C 1
ATOM 1246 O O . ALA B 1 18 ? -15.602 -12.867 -14.023 1 92.75 18 ALA B O 1
ATOM 1247 N N . GLY B 1 19 ? -17.578 -13.266 -14.969 1 92.94 19 GLY B N 1
ATOM 1248 C CA . GLY B 1 19 ? -16.969 -13.891 -16.141 1 92.94 19 GLY B CA 1
ATOM 1249 C C . GLY B 1 19 ? -16.391 -15.258 -15.852 1 92.94 19 GLY B C 1
ATOM 1250 O O . GLY B 1 19 ? -15.336 -15.617 -16.375 1 92.94 19 GLY B O 1
ATOM 1251 N N . VAL B 1 20 ? -17.016 -15.953 -14.953 1 92.5 20 VAL B N 1
ATOM 1252 C CA . VAL B 1 20 ? -16.531 -17.281 -14.609 1 92.5 20 VAL B CA 1
ATOM 1253 C C . VAL B 1 20 ? -17.703 -18.281 -14.633 1 92.5 20 VAL B C 1
ATOM 1255 O O . VAL B 1 20 ? -18.859 -17.875 -14.688 1 92.5 20 VAL B O 1
ATOM 1258 N N . HIS B 1 21 ? -17.359 -19.578 -14.664 1 93.81 21 HIS B N 1
ATOM 1259 C CA . HIS B 1 21 ? -18.375 -20.625 -14.562 1 93.81 21 HIS B CA 1
ATOM 1260 C C . HIS B 1 21 ? -18.891 -20.734 -13.133 1 93.81 21 HIS B C 1
ATOM 1262 O O . HIS B 1 21 ? -18.125 -20.625 -12.172 1 93.81 21 HIS B O 1
ATOM 1268 N N . PRO B 1 22 ? -20.188 -21.031 -12.977 1 94.31 22 PRO B N 1
ATOM 1269 C CA . PRO B 1 22 ? -20.75 -21.203 -11.633 1 94.31 22 PRO B CA 1
ATOM 1270 C C . PRO B 1 22 ? -19.969 -22.203 -10.789 1 94.31 22 PRO B C 1
ATOM 1272 O O . PRO B 1 22 ? -19.812 -22.016 -9.578 1 94.31 22 PRO B O 1
ATOM 1275 N N . GLN B 1 23 ? -19.453 -23.188 -11.461 1 94.12 23 GLN B N 1
ATOM 1276 C CA . GLN B 1 23 ? -18.672 -24.172 -10.727 1 94.12 23 GLN B CA 1
ATOM 1277 C C . GLN B 1 23 ? -17.391 -23.562 -10.172 1 94.12 23 GLN B C 1
ATOM 1279 O O . GLN B 1 23 ? -16.953 -23.906 -9.07 1 94.12 23 GLN B O 1
ATOM 1284 N N . THR B 1 24 ? -16.812 -22.703 -10.852 1 92.5 24 THR B N 1
ATOM 1285 C CA . THR B 1 24 ? -15.617 -22 -10.414 1 92.5 24 THR B CA 1
ATOM 1286 C C . THR B 1 24 ? -15.906 -21.172 -9.172 1 92.5 24 THR B C 1
ATOM 1288 O O . THR B 1 24 ? -15.078 -21.094 -8.258 1 92.5 24 THR B O 1
ATOM 1291 N N . LEU B 1 25 ? -17.094 -20.578 -9.109 1 92.56 25 LEU B N 1
ATOM 1292 C CA . LEU B 1 25 ? -17.5 -19.797 -7.949 1 92.56 25 LEU B CA 1
ATOM 1293 C C . LEU B 1 25 ? -17.562 -20.688 -6.703 1 92.56 25 LEU B C 1
ATOM 1295 O O . LEU B 1 25 ? -17.141 -20.266 -5.621 1 92.56 25 LEU B O 1
ATOM 1299 N N . ARG B 1 26 ? -18.062 -21.859 -6.91 1 91.5 26 ARG B N 1
ATOM 1300 C CA . ARG B 1 26 ? -18.156 -22.797 -5.797 1 91.5 26 ARG B CA 1
ATOM 1301 C C . ARG B 1 26 ? -16.766 -23.203 -5.301 1 91.5 26 ARG B C 1
ATOM 1303 O O . ARG B 1 26 ? -16.547 -23.297 -4.094 1 91.5 26 ARG B O 1
ATOM 1310 N N . ILE B 1 27 ? -15.898 -23.391 -6.184 1 91.25 27 ILE B N 1
ATOM 1311 C CA . ILE B 1 27 ? -14.523 -23.734 -5.836 1 91.25 27 ILE B CA 1
ATOM 1312 C C . ILE B 1 27 ? -13.891 -22.594 -5.047 1 91.25 27 ILE B C 1
ATOM 1314 O O . ILE B 1 27 ? -13.234 -22.812 -4.027 1 91.25 27 ILE B O 1
ATOM 1318 N N . TYR B 1 28 ? -14.125 -21.375 -5.543 1 92.44 28 TYR B N 1
ATOM 1319 C CA . TYR B 1 28 ? -13.578 -20.203 -4.863 1 92.44 28 TYR B CA 1
ATOM 1320 C C . TYR B 1 28 ? -14.125 -20.078 -3.449 1 92.44 28 TYR B C 1
ATOM 1322 O O . TYR B 1 28 ? -13.406 -19.703 -2.525 1 92.44 28 TYR B O 1
ATOM 1330 N N . GLU B 1 29 ? -15.359 -20.359 -3.258 1 91.38 29 GLU B N 1
ATOM 1331 C CA . GLU B 1 29 ? -15.961 -20.359 -1.928 1 91.38 29 GLU B CA 1
ATOM 1332 C C . GLU B 1 29 ? -15.32 -21.422 -1.035 1 91.38 29 GLU B C 1
ATOM 1334 O O . GLU B 1 29 ? -15 -21.141 0.124 1 91.38 29 GLU B O 1
ATOM 1339 N N . GLN B 1 30 ? -15.094 -22.625 -1.562 1 91.81 30 GLN B N 1
ATOM 1340 C CA . GLN B 1 30 ? -14.484 -23.719 -0.817 1 91.81 30 GLN B CA 1
ATOM 1341 C C . GLN B 1 30 ? -13.078 -23.359 -0.362 1 91.81 30 GLN B C 1
ATOM 1343 O O . GLN B 1 30 ? -12.648 -23.766 0.726 1 91.81 30 GLN B O 1
ATOM 1348 N N . LYS B 1 31 ? -12.469 -22.578 -1.137 1 90.5 31 LYS B N 1
ATOM 1349 C CA . LYS B 1 31 ? -11.094 -22.188 -0.837 1 90.5 31 LYS B CA 1
ATOM 1350 C C . LYS B 1 31 ? -11.062 -20.938 0.033 1 90.5 31 LYS B C 1
ATOM 1352 O O . LYS B 1 31 ? -9.984 -20.438 0.374 1 90.5 31 LYS B O 1
ATOM 1357 N N . GLY B 1 32 ? -12.195 -20.344 0.232 1 89.81 32 GLY B N 1
ATOM 1358 C CA . GLY B 1 32 ? -12.297 -19.203 1.139 1 89.81 32 GLY B CA 1
ATOM 1359 C C . GLY B 1 32 ? -12.016 -17.875 0.464 1 89.81 32 GLY B C 1
ATOM 1360 O O . GLY B 1 32 ? -11.773 -16.875 1.137 1 89.81 32 GLY B O 1
ATOM 1361 N N . LEU B 1 33 ? -12.047 -17.844 -0.853 1 91.56 33 LEU B N 1
ATOM 1362 C CA . LEU B 1 33 ? -11.742 -16.625 -1.593 1 91.56 33 LEU B CA 1
ATOM 1363 C C . LEU B 1 33 ? -12.953 -15.695 -1.63 1 91.56 33 LEU B C 1
ATOM 1365 O O . LEU B 1 33 ? -12.805 -14.477 -1.784 1 91.56 33 LEU B O 1
ATOM 1369 N N . VAL B 1 34 ? -14.156 -16.266 -1.556 1 91.38 34 VAL B N 1
ATOM 1370 C CA . VAL B 1 34 ? -15.406 -15.516 -1.475 1 91.38 34 VAL B CA 1
ATOM 1371 C C . VAL B 1 34 ? -16.359 -16.219 -0.514 1 91.38 34 VAL B C 1
ATOM 1373 O O . VAL B 1 34 ? -16.375 -17.438 -0.421 1 91.38 34 VAL B O 1
ATOM 1376 N N . THR B 1 35 ? -17.047 -15.297 0.173 1 91.94 35 THR B N 1
ATOM 1377 C CA . THR B 1 35 ? -18.016 -15.844 1.114 1 91.94 35 THR B CA 1
ATOM 1378 C C . THR B 1 35 ? -19.391 -15.211 0.906 1 91.94 35 THR B C 1
ATOM 1380 O O . THR B 1 35 ? -19.719 -14.211 1.547 1 91.94 35 THR B O 1
ATOM 1383 N N . PRO B 1 36 ? -20.156 -15.867 0.094 1 92.31 36 PRO B N 1
ATOM 1384 C CA . PRO B 1 36 ? -21.5 -15.32 -0.133 1 92.31 36 PRO B CA 1
ATOM 1385 C C . PRO B 1 36 ? -22.391 -15.43 1.098 1 92.31 36 PRO B C 1
ATOM 1387 O O . PRO B 1 36 ? -22.141 -16.266 1.976 1 92.31 36 PRO B O 1
ATOM 1390 N N . GLN B 1 37 ? -23.266 -14.555 1.171 1 93.5 37 GLN B N 1
ATOM 1391 C CA . GLN B 1 37 ? -24.328 -14.68 2.17 1 93.5 37 GLN B CA 1
ATOM 1392 C C . GLN B 1 37 ? -25.375 -15.695 1.729 1 93.5 37 GLN B C 1
ATOM 1394 O O . GLN B 1 37 ? -25.422 -16.078 0.557 1 93.5 37 GLN B O 1
ATOM 1399 N N . ARG B 1 38 ? -26.109 -16.172 2.73 1 92.5 38 ARG B N 1
ATOM 1400 C CA . ARG B 1 38 ? -27.156 -17.141 2.41 1 92.5 38 ARG B CA 1
ATOM 1401 C C . ARG B 1 38 ? -28.531 -16.641 2.855 1 92.5 38 ARG B C 1
ATOM 1403 O O . ARG B 1 38 ? -28.656 -16 3.9 1 92.5 38 ARG B O 1
ATOM 1410 N N . THR B 1 39 ? -29.469 -16.969 2.004 1 91.56 39 THR B N 1
ATOM 1411 C CA . THR B 1 39 ? -30.844 -16.672 2.381 1 91.56 39 THR B CA 1
ATOM 1412 C C . THR B 1 39 ? -31.344 -17.688 3.404 1 91.56 39 THR B C 1
ATOM 1414 O O . THR B 1 39 ? -30.641 -18.641 3.748 1 91.56 39 THR B O 1
ATOM 1417 N N . SER B 1 40 ? -32.625 -17.359 3.875 1 93 40 SER B N 1
ATOM 1418 C CA . SER B 1 40 ? -33.25 -18.312 4.805 1 93 40 SER B CA 1
ATOM 1419 C C . SER B 1 40 ? -33.344 -19.703 4.18 1 93 40 SER B C 1
ATOM 1421 O O . SER B 1 40 ? -33.312 -20.703 4.887 1 93 40 SER B O 1
ATOM 1423 N N . GLY B 1 41 ? -33.438 -19.797 2.908 1 92.5 41 GLY B N 1
ATOM 1424 C CA . GLY B 1 41 ? -33.5 -21.047 2.176 1 92.5 41 GLY B CA 1
ATOM 1425 C C . GLY B 1 41 ? -32.156 -21.625 1.828 1 92.5 41 GLY B C 1
ATOM 1426 O O . GLY B 1 41 ? -32.031 -22.547 1.031 1 92.5 41 GLY B O 1
ATOM 1427 N N . ASN B 1 42 ? -31.188 -21.047 2.225 1 92.25 42 ASN B N 1
ATOM 1428 C CA . ASN B 1 42 ? -29.812 -21.484 2.078 1 92.25 42 ASN B CA 1
ATOM 1429 C C . ASN B 1 42 ? -29.297 -21.266 0.659 1 92.25 42 ASN B C 1
ATOM 1431 O O . ASN B 1 42 ? -28.484 -22.047 0.164 1 92.25 42 ASN B O 1
ATOM 1435 N N . THR B 1 43 ? -29.938 -20.297 0.051 1 93 43 THR B N 1
ATOM 1436 C CA . THR B 1 43 ? -29.5 -19.922 -1.285 1 93 43 THR B CA 1
ATOM 1437 C C . THR B 1 43 ? -28.359 -18.906 -1.208 1 93 43 THR B C 1
ATOM 1439 O O . THR B 1 43 ? -28.438 -17.938 -0.456 1 93 43 THR B O 1
ATOM 1442 N N . ARG B 1 44 ? -27.297 -19.172 -1.969 1 93.5 44 ARG B N 1
ATOM 1443 C CA . ARG B 1 44 ? -26.172 -18.25 -1.995 1 93.5 44 ARG B CA 1
ATOM 1444 C C . ARG B 1 44 ? -26.594 -16.906 -2.594 1 93.5 44 ARG B C 1
ATOM 1446 O O . ARG B 1 44 ? -27.25 -16.859 -3.635 1 93.5 44 ARG B O 1
ATOM 1453 N N . MET B 1 45 ? -26.188 -15.828 -1.871 1 95.31 45 MET B N 1
ATOM 1454 C CA . MET B 1 45 ? -26.359 -14.469 -2.369 1 95.31 45 MET B CA 1
ATOM 1455 C C . MET B 1 45 ? -25.031 -13.711 -2.318 1 95.31 45 MET B C 1
ATOM 1457 O O . MET B 1 45 ? -24.375 -13.672 -1.279 1 95.31 45 MET B O 1
ATOM 1461 N N . TYR B 1 46 ? -24.719 -13.062 -3.494 1 95.88 46 TYR B N 1
ATOM 1462 C CA . TYR B 1 46 ? -23.453 -12.344 -3.609 1 95.88 46 TYR B CA 1
ATOM 1463 C C . TYR B 1 46 ? -23.672 -10.836 -3.605 1 95.88 46 TYR B C 1
ATOM 1465 O O . TYR B 1 46 ? -24.641 -10.344 -4.203 1 95.88 46 TYR B O 1
ATOM 1473 N N . SER B 1 47 ? -22.812 -10.18 -2.982 1 95.06 47 SER B N 1
ATOM 1474 C CA . SER B 1 47 ? -22.844 -8.719 -2.979 1 95.06 47 SER B CA 1
ATOM 1475 C C . SER B 1 47 ? -22.016 -8.141 -4.129 1 95.06 47 SER B C 1
ATOM 1477 O O . SER B 1 47 ? -21.328 -8.883 -4.836 1 95.06 47 SER B O 1
ATOM 1479 N N . GLN B 1 48 ? -22.219 -6.855 -4.285 1 94.06 48 GLN B N 1
ATOM 1480 C CA . GLN B 1 48 ? -21.375 -6.195 -5.277 1 94.06 48 GLN B CA 1
ATOM 1481 C C . GLN B 1 48 ? -19.906 -6.324 -4.918 1 94.06 48 GLN B C 1
ATOM 1483 O O . GLN B 1 48 ? -19.062 -6.488 -5.801 1 94.06 48 GLN B O 1
ATOM 1488 N N . ALA B 1 49 ? -19.531 -6.316 -3.738 1 93.38 49 ALA B N 1
ATOM 1489 C CA . ALA B 1 49 ? -18.156 -6.5 -3.275 1 93.38 49 ALA B CA 1
ATOM 1490 C C . ALA B 1 49 ? -17.641 -7.891 -3.639 1 93.38 49 ALA B C 1
ATOM 1492 O O . ALA B 1 49 ? -16.484 -8.039 -4.027 1 93.38 49 ALA B O 1
ATOM 1493 N N . ASP B 1 50 ? -18.484 -8.805 -3.531 1 93.5 50 ASP B N 1
ATOM 1494 C CA . ASP B 1 50 ? -18.109 -10.156 -3.924 1 93.5 50 ASP B CA 1
ATOM 1495 C C . ASP B 1 50 ? -17.812 -10.234 -5.418 1 93.5 50 ASP B C 1
ATOM 1497 O O . ASP B 1 50 ? -16.844 -10.883 -5.828 1 93.5 50 ASP B O 1
ATOM 1501 N N . ILE B 1 51 ? -18.672 -9.562 -6.09 1 93.31 51 ILE B N 1
ATOM 1502 C CA . ILE B 1 51 ? -18.5 -9.578 -7.535 1 93.31 51 ILE B CA 1
ATOM 1503 C C . ILE B 1 51 ? -17.172 -8.93 -7.906 1 93.31 51 ILE B C 1
ATOM 1505 O O . ILE B 1 51 ? -16.406 -9.469 -8.719 1 93.31 51 ILE B O 1
ATOM 1509 N N . ASP B 1 52 ? -16.875 -7.898 -7.363 1 93.88 52 ASP B N 1
ATOM 1510 C CA . ASP B 1 52 ? -15.617 -7.211 -7.613 1 93.88 52 ASP B CA 1
ATOM 1511 C C . ASP B 1 52 ? -14.43 -8.109 -7.289 1 93.88 52 ASP B C 1
ATOM 1513 O O . ASP B 1 52 ? -13.461 -8.164 -8.047 1 93.88 52 ASP B O 1
ATOM 1517 N N . ARG B 1 53 ? -14.523 -8.727 -6.215 1 94.31 53 ARG B N 1
ATOM 1518 C CA . ARG B 1 53 ? -13.477 -9.648 -5.777 1 94.31 53 ARG B CA 1
ATOM 1519 C C . ARG B 1 53 ? -13.305 -10.797 -6.766 1 94.31 53 ARG B C 1
ATOM 1521 O O . ARG B 1 53 ? -12.18 -11.156 -7.117 1 94.31 53 ARG B O 1
ATOM 1528 N N . LEU B 1 54 ? -14.367 -11.297 -7.211 1 94 54 LEU B N 1
ATOM 1529 C CA . LEU B 1 54 ? -14.344 -12.406 -8.156 1 94 54 LEU B CA 1
ATOM 1530 C C . LEU B 1 54 ? -13.75 -11.969 -9.492 1 94 54 LEU B C 1
ATOM 1532 O O . LEU B 1 54 ? -13.016 -12.727 -10.125 1 94 54 LEU B O 1
ATOM 1536 N N . GLU B 1 55 ? -14.117 -10.812 -9.883 1 94.31 55 GLU B N 1
ATOM 1537 C CA . GLU B 1 55 ? -13.539 -10.266 -11.109 1 94.31 55 GLU B CA 1
ATOM 1538 C C . GLU B 1 55 ? -12.023 -10.141 -11 1 94.31 55 GLU B C 1
ATOM 1540 O O . GLU B 1 55 ? -11.297 -10.477 -11.938 1 94.31 55 GLU B O 1
ATOM 1545 N N . LEU B 1 56 ? -11.578 -9.742 -9.898 1 95.69 56 LEU B N 1
ATOM 1546 C CA . LEU B 1 56 ? -10.141 -9.617 -9.656 1 95.69 56 LEU B CA 1
ATOM 1547 C C . LEU B 1 56 ? -9.469 -10.984 -9.664 1 95.69 56 LEU B C 1
ATOM 1549 O O . LEU B 1 56 ? -8.406 -11.156 -10.258 1 95.69 56 LEU B O 1
ATOM 1553 N N . ILE B 1 57 ? -10.094 -11.875 -9.047 1 95.62 57 ILE B N 1
ATOM 1554 C CA . ILE B 1 57 ? -9.562 -13.234 -9.023 1 95.62 57 ILE B CA 1
ATOM 1555 C C . ILE B 1 57 ? -9.445 -13.766 -10.453 1 95.62 57 ILE B C 1
ATOM 1557 O O . ILE B 1 57 ? -8.414 -14.328 -10.828 1 95.62 57 ILE B O 1
ATOM 1561 N N . ASN B 1 58 ? -10.477 -13.57 -11.227 1 92.94 58 ASN B N 1
ATOM 1562 C CA . ASN B 1 58 ? -10.469 -14.008 -12.617 1 92.94 58 ASN B CA 1
ATOM 1563 C C . ASN B 1 58 ? -9.344 -13.352 -13.414 1 92.94 58 ASN B C 1
ATOM 1565 O O . ASN B 1 58 ? -8.656 -14.016 -14.188 1 92.94 58 ASN B O 1
ATOM 1569 N N . GLU B 1 59 ? -9.164 -12.117 -13.227 1 95.25 59 GLU B N 1
ATOM 1570 C CA . GLU B 1 59 ? -8.086 -11.383 -13.883 1 95.25 59 GLU B CA 1
ATOM 1571 C C . GLU B 1 59 ? -6.723 -11.953 -13.516 1 95.25 59 GLU B C 1
ATOM 1573 O O . GLU B 1 59 ? -5.891 -12.203 -14.391 1 95.25 59 GLU B O 1
ATOM 1578 N N . LEU B 1 60 ? -6.473 -12.234 -12.281 1 96.94 60 LEU B N 1
ATOM 1579 C CA . LEU B 1 60 ? -5.195 -12.734 -11.781 1 96.94 60 LEU B CA 1
ATOM 1580 C C . LEU B 1 60 ? -4.926 -14.141 -12.297 1 96.94 60 LEU B C 1
ATOM 1582 O O . LEU B 1 60 ? -3.812 -14.445 -12.734 1 96.94 60 LEU B O 1
ATOM 1586 N N . THR B 1 61 ? -5.961 -14.906 -12.312 1 94.06 61 THR B N 1
ATOM 1587 C CA . THR B 1 61 ? -5.797 -16.266 -12.812 1 94.06 61 THR B CA 1
ATOM 1588 C C . THR B 1 61 ? -5.547 -16.25 -14.32 1 94.06 61 THR B C 1
ATOM 1590 O O . THR B 1 61 ? -4.762 -17.047 -14.828 1 94.06 61 THR B O 1
ATOM 1593 N N . SER B 1 62 ? -6.184 -15.359 -14.992 1 94.19 62 SER B N 1
ATOM 1594 C CA . SER B 1 62 ? -5.996 -15.25 -16.438 1 94.19 62 SER B CA 1
ATOM 1595 C C . SER B 1 62 ? -4.578 -14.805 -16.781 1 94.19 62 SER B C 1
ATOM 1597 O O . SER B 1 62 ? -4.086 -15.086 -17.875 1 94.19 62 SER B O 1
ATOM 1599 N N . GLU B 1 63 ? -3.957 -14.234 -15.852 1 95.5 63 GLU B N 1
ATOM 1600 C CA . GLU B 1 63 ? -2.576 -13.797 -16.031 1 95.5 63 GLU B CA 1
ATOM 1601 C C . GLU B 1 63 ? -1.599 -14.938 -15.75 1 95.5 63 GLU B C 1
ATOM 1603 O O . GLU B 1 63 ? -0.383 -14.758 -15.867 1 95.5 63 GLU B O 1
ATOM 1608 N N . GLY B 1 64 ? -2.145 -16.062 -15.297 1 96.38 64 GLY B N 1
ATOM 1609 C CA . GLY B 1 64 ? -1.309 -17.234 -15.07 1 96.38 64 GLY B CA 1
ATOM 1610 C C . GLY B 1 64 ? -0.859 -17.375 -13.633 1 96.38 64 GLY B C 1
ATOM 1611 O O . GLY B 1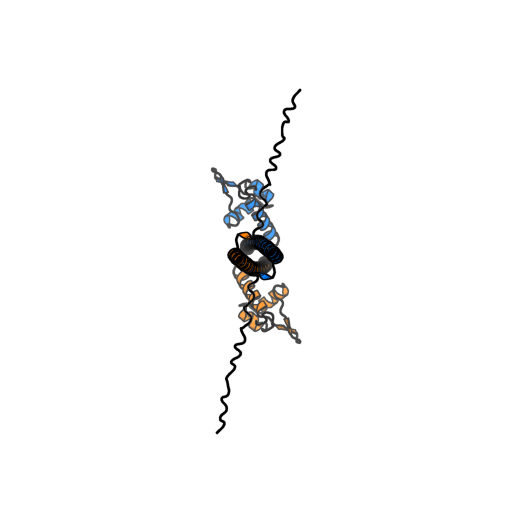 64 ? 0.028 -18.172 -13.328 1 96.38 64 GLY B O 1
ATOM 1612 N N . ILE B 1 65 ? -1.464 -16.734 -12.773 1 97.38 65 ILE B N 1
ATOM 1613 C CA . ILE B 1 65 ? -1.113 -16.797 -11.359 1 97.38 65 ILE B CA 1
ATOM 1614 C C . ILE B 1 65 ? -1.896 -17.938 -10.688 1 97.38 65 ILE B C 1
ATOM 1616 O O . ILE B 1 65 ? -3.1 -18.078 -10.914 1 97.38 65 ILE B O 1
ATOM 1620 N N . ASN B 1 66 ? -1.146 -18.703 -9.875 1 95.75 66 ASN B N 1
ATOM 1621 C CA . ASN B 1 66 ? -1.808 -19.828 -9.211 1 95.75 66 ASN B CA 1
ATOM 1622 C C . ASN B 1 66 ? -2.578 -19.359 -7.973 1 95.75 66 ASN B C 1
ATOM 1624 O O . ASN B 1 66 ? -2.449 -18.203 -7.551 1 95.75 66 ASN B O 1
ATOM 1628 N N . LEU B 1 67 ? -3.342 -20.203 -7.402 1 93.25 67 LEU B N 1
ATOM 1629 C CA . LEU B 1 67 ? -4.273 -19.844 -6.336 1 93.25 67 LEU B CA 1
ATOM 1630 C C . LEU B 1 67 ? -3.525 -19.344 -5.109 1 93.25 67 LEU B C 1
ATOM 1632 O O . LEU B 1 67 ? -3.98 -18.406 -4.438 1 93.25 67 LEU B O 1
ATOM 1636 N N . ALA B 1 68 ? -2.418 -19.953 -4.797 1 95.62 68 ALA B N 1
ATOM 1637 C CA . ALA B 1 68 ? -1.608 -19.484 -3.676 1 95.62 68 ALA B CA 1
ATOM 1638 C C . ALA B 1 68 ? -1.206 -18.031 -3.861 1 95.62 68 ALA B C 1
ATOM 1640 O O . ALA B 1 68 ? -1.282 -17.234 -2.922 1 95.62 68 ALA B O 1
ATOM 1641 N N . GLY B 1 69 ? -0.795 -17.703 -5.066 1 97.5 69 GLY B N 1
ATOM 1642 C CA . GLY B 1 69 ? -0.473 -16.312 -5.395 1 97.5 69 GLY B CA 1
ATOM 1643 C C . GLY B 1 69 ? -1.672 -15.391 -5.32 1 97.5 69 GLY B C 1
ATOM 1644 O O . GLY B 1 69 ? -1.566 -14.266 -4.816 1 97.5 69 GLY B O 1
ATOM 1645 N N . VAL B 1 70 ? -2.742 -15.867 -5.789 1 96.88 70 VAL B N 1
ATOM 1646 C CA . VAL B 1 70 ? -3.967 -15.078 -5.793 1 96.88 70 VAL B CA 1
ATOM 1647 C C . VAL B 1 70 ? -4.336 -14.688 -4.363 1 96.88 70 VAL B C 1
ATOM 1649 O O . VAL B 1 70 ? -4.633 -13.523 -4.09 1 96.88 70 VAL B O 1
ATOM 1652 N N . ILE B 1 71 ? -4.273 -15.594 -3.51 1 95.06 71 ILE B N 1
ATOM 1653 C CA . ILE B 1 71 ? -4.621 -15.359 -2.113 1 95.06 71 ILE B CA 1
ATOM 1654 C C . ILE B 1 71 ? -3.709 -14.281 -1.525 1 95.06 71 ILE B C 1
ATOM 1656 O O . ILE B 1 71 ? -4.18 -13.328 -0.907 1 95.06 71 ILE B O 1
ATOM 1660 N N . ARG B 1 72 ? -2.459 -14.422 -1.75 1 96.94 72 ARG B N 1
ATOM 1661 C CA . ARG B 1 72 ? -1.476 -13.477 -1.231 1 96.94 72 ARG B CA 1
ATOM 1662 C C . ARG B 1 72 ? -1.685 -12.086 -1.827 1 96.94 72 ARG B C 1
ATOM 1664 O O . ARG B 1 72 ? -1.581 -11.078 -1.122 1 96.94 72 ARG B O 1
ATOM 1671 N N . ILE B 1 73 ? -1.99 -12.086 -3.057 1 97.88 73 ILE B N 1
ATOM 1672 C CA . ILE B 1 73 ? -2.174 -10.82 -3.76 1 97.88 73 ILE B CA 1
ATOM 1673 C C . ILE B 1 73 ? -3.42 -10.109 -3.232 1 97.88 73 ILE B C 1
ATOM 1675 O O . ILE B 1 73 ? -3.408 -8.898 -3.014 1 97.88 73 ILE B O 1
ATOM 1679 N N . LEU B 1 74 ? -4.48 -10.812 -3.035 1 96.25 74 LEU B N 1
ATOM 1680 C CA . LEU B 1 74 ? -5.699 -10.219 -2.506 1 96.25 74 LEU B CA 1
ATOM 1681 C C . LEU B 1 74 ? -5.453 -9.602 -1.131 1 96.25 74 LEU B C 1
ATOM 1683 O O . LEU B 1 74 ? -5.969 -8.523 -0.826 1 96.25 74 LEU B O 1
ATOM 1687 N N . ASP B 1 75 ? -4.699 -10.289 -0.379 1 95.81 75 ASP B N 1
ATOM 1688 C CA . ASP B 1 75 ? -4.336 -9.766 0.934 1 95.81 75 ASP B CA 1
ATOM 1689 C C . ASP B 1 75 ? -3.557 -8.453 0.807 1 95.81 75 ASP B C 1
ATOM 1691 O O . ASP B 1 75 ? -3.879 -7.469 1.469 1 95.81 75 ASP B O 1
ATOM 1695 N N . LEU B 1 76 ? -2.547 -8.398 -0.006 1 97.5 76 LEU B N 1
ATOM 1696 C CA . LEU B 1 76 ? -1.719 -7.215 -0.216 1 97.5 76 LEU B CA 1
ATOM 1697 C C . LEU B 1 76 ? -2.549 -6.062 -0.77 1 97.5 76 LEU B C 1
ATOM 1699 O O . LEU B 1 76 ? -2.35 -4.906 -0.384 1 97.5 76 LEU B O 1
ATOM 1703 N N . LYS B 1 77 ? -3.424 -6.402 -1.643 1 97.06 77 LYS B N 1
ATOM 1704 C CA . LYS B 1 77 ? -4.297 -5.371 -2.199 1 97.06 77 LYS B CA 1
ATOM 1705 C C . LYS B 1 77 ? -5.156 -4.73 -1.113 1 97.06 77 LYS B C 1
ATOM 1707 O O . LYS B 1 77 ? -5.363 -3.516 -1.114 1 97.06 77 LYS B O 1
ATOM 1712 N N . GLY B 1 78 ? -5.684 -5.547 -0.25 1 95.81 78 GLY B N 1
ATOM 1713 C CA . GLY B 1 78 ? -6.41 -5.004 0.886 1 95.81 78 GLY B CA 1
ATOM 1714 C C . GLY B 1 78 ? -5.586 -4.043 1.721 1 95.81 78 GLY B C 1
ATOM 1715 O O . GLY B 1 78 ? -6.066 -2.971 2.096 1 95.81 78 GLY B O 1
ATOM 1716 N N . ARG B 1 79 ? -4.398 -4.367 1.956 1 97.94 79 ARG B N 1
ATOM 1717 C CA . ARG B 1 79 ? -3.498 -3.51 2.719 1 97.94 79 ARG B CA 1
ATOM 1718 C C . ARG B 1 79 ? -3.215 -2.211 1.972 1 97.94 79 ARG B C 1
ATOM 1720 O O . ARG B 1 79 ? -3.129 -1.145 2.582 1 97.94 79 ARG B O 1
ATOM 1727 N N . LEU B 1 80 ? -3.031 -2.348 0.74 1 98.19 80 LEU B N 1
ATOM 1728 C CA . LEU B 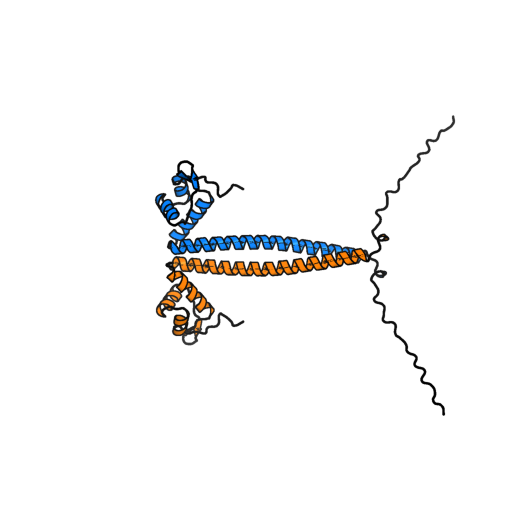1 80 ? -2.797 -1.166 -0.085 1 98.19 80 LEU B CA 1
ATOM 1729 C C . LEU B 1 80 ? -3.982 -0.209 -0.012 1 98.19 80 LEU B C 1
ATOM 1731 O O . LEU B 1 80 ? -3.799 1.003 0.121 1 98.19 80 LEU B O 1
ATOM 1735 N N . ASP B 1 81 ? -5.137 -0.786 -0.134 1 97 81 ASP B N 1
ATOM 1736 C CA . ASP B 1 81 ? -6.34 0.031 -0.034 1 97 81 ASP B CA 1
ATOM 1737 C C . ASP B 1 81 ? -6.398 0.763 1.305 1 97 81 ASP B C 1
ATOM 1739 O O . ASP B 1 81 ? -6.77 1.938 1.36 1 97 81 ASP B O 1
ATOM 1743 N N . GLU B 1 82 ? -6.082 0.098 2.307 1 98.25 82 GLU B N 1
ATOM 1744 C CA . GLU B 1 82 ? -6.07 0.698 3.639 1 98.25 82 GLU B CA 1
ATOM 1745 C C . GLU B 1 82 ? -5.078 1.854 3.713 1 98.25 82 GLU B C 1
ATOM 1747 O O . GLU B 1 82 ? -5.379 2.902 4.289 1 98.25 82 GLU B O 1
ATOM 1752 N N . ARG B 1 83 ? -3.934 1.648 3.209 1 98.75 83 ARG B N 1
ATOM 1753 C CA . ARG B 1 83 ? -2.924 2.701 3.219 1 98.75 83 ARG B CA 1
ATOM 1754 C C . ARG B 1 83 ? -3.377 3.904 2.396 1 98.75 83 ARG B C 1
ATOM 1756 O O . ARG B 1 83 ? -3.164 5.051 2.797 1 98.75 83 ARG B O 1
ATOM 1763 N N . ASP B 1 84 ? -3.955 3.643 1.307 1 98.62 84 ASP B N 1
ATOM 1764 C CA . ASP B 1 84 ? -4.477 4.734 0.49 1 98.62 84 ASP B CA 1
ATOM 1765 C C . ASP B 1 84 ? -5.512 5.551 1.26 1 98.62 84 ASP B C 1
ATOM 1767 O O . ASP B 1 84 ? -5.508 6.781 1.201 1 98.62 84 ASP B O 1
ATOM 1771 N N . ASP B 1 85 ? -6.371 4.879 1.911 1 98.69 85 ASP B N 1
ATOM 1772 C CA . ASP B 1 85 ? -7.359 5.566 2.736 1 98.69 85 ASP B CA 1
ATOM 1773 C C . ASP B 1 85 ? -6.684 6.422 3.807 1 98.69 85 ASP B C 1
ATOM 1775 O O . ASP B 1 85 ? -7.094 7.559 4.051 1 98.69 85 ASP B O 1
ATOM 1779 N N . GLU B 1 86 ? -5.734 5.891 4.449 1 98.81 86 GLU B N 1
ATOM 1780 C CA . GLU B 1 86 ? -5.008 6.621 5.48 1 98.81 86 GLU B CA 1
ATOM 1781 C C . GLU B 1 86 ? -4.328 7.859 4.906 1 98.81 86 GLU B C 1
ATOM 1783 O O . GLU B 1 86 ? -4.359 8.93 5.512 1 98.81 86 GLU B O 1
ATOM 1788 N N . ILE B 1 87 ? -3.723 7.68 3.83 1 98.88 87 ILE B N 1
ATOM 1789 C CA . ILE B 1 87 ? -3.057 8.789 3.16 1 98.88 87 ILE B CA 1
ATOM 1790 C C . ILE B 1 87 ? -4.066 9.898 2.857 1 98.88 87 ILE B C 1
ATOM 1792 O O . ILE B 1 87 ? -3.799 11.07 3.102 1 98.88 87 ILE B O 1
ATOM 1796 N N . ASP B 1 88 ? -5.195 9.516 2.365 1 98.81 88 ASP B N 1
ATOM 1797 C CA . ASP B 1 88 ? -6.246 10.484 2.082 1 98.81 88 ASP B CA 1
ATOM 1798 C C . ASP B 1 88 ? -6.652 11.242 3.346 1 98.81 88 ASP B C 1
ATOM 1800 O O . ASP B 1 88 ? -6.812 12.461 3.322 1 98.81 88 ASP B O 1
ATOM 1804 N N . ASP B 1 89 ? -6.867 10.516 4.391 1 98.81 89 ASP B N 1
ATOM 1805 C CA . ASP B 1 89 ? -7.246 11.125 5.664 1 98.81 89 ASP B CA 1
ATOM 1806 C C . ASP B 1 89 ? -6.172 12.094 6.152 1 98.81 89 ASP B C 1
ATOM 1808 O O . ASP B 1 89 ? -6.488 13.18 6.645 1 98.81 89 ASP B O 1
ATOM 1812 N N . LEU B 1 90 ? -4.941 11.695 6.02 1 98.88 90 LEU B N 1
ATOM 1813 C CA . LEU B 1 90 ? -3.838 12.531 6.477 1 98.88 90 LEU B CA 1
ATOM 1814 C C . LEU B 1 90 ? -3.727 13.797 5.629 1 98.88 90 LEU B C 1
ATOM 1816 O O . LEU B 1 90 ? -3.439 14.875 6.152 1 98.88 90 LEU B O 1
ATOM 1820 N N . HIS B 1 91 ? -3.98 13.633 4.363 1 98.88 91 HIS B N 1
ATOM 1821 C CA . HIS B 1 91 ? -3.986 14.812 3.506 1 98.88 91 HIS B CA 1
ATOM 1822 C C . HIS B 1 91 ? -5.062 15.805 3.939 1 98.88 91 HIS B C 1
ATOM 1824 O O . HIS B 1 91 ? -4.828 17.016 3.949 1 98.88 91 HIS B O 1
ATOM 1830 N N . LYS B 1 92 ? -6.207 15.352 4.223 1 98.88 92 LYS B N 1
ATOM 1831 C CA . LYS B 1 92 ? -7.277 16.219 4.715 1 98.88 92 LYS B CA 1
ATOM 1832 C C . LYS B 1 92 ? -6.871 16.906 6.012 1 98.88 92 LYS B C 1
ATOM 1834 O O . LYS B 1 92 ? -7.125 18.109 6.184 1 98.88 92 LYS B O 1
ATOM 1839 N N . LYS B 1 93 ? -6.281 16.219 6.895 1 98.81 93 LYS B N 1
ATOM 1840 C CA . LYS B 1 93 ? -5.82 16.766 8.164 1 98.81 93 LYS B CA 1
ATOM 1841 C C . LYS B 1 93 ? -4.758 17.844 7.941 1 98.81 93 LYS B C 1
ATOM 1843 O O . LYS B 1 93 ? -4.805 18.906 8.562 1 98.81 93 LYS B O 1
ATOM 1848 N N . VAL B 1 94 ? -3.816 17.531 7.09 1 98.81 94 VAL B N 1
ATOM 1849 C CA . VAL B 1 94 ? -2.766 18.484 6.75 1 98.81 94 VAL B CA 1
ATOM 1850 C C . VAL B 1 94 ? -3.391 19.766 6.215 1 98.81 94 VAL B C 1
ATOM 1852 O O . VAL B 1 94 ? -3.023 20.859 6.637 1 98.81 94 VAL B O 1
ATOM 1855 N N . ARG B 1 95 ? -4.312 19.625 5.355 1 98.75 95 ARG B N 1
ATOM 1856 C CA . ARG B 1 95 ? -4.969 20.781 4.777 1 98.75 95 ARG B CA 1
ATOM 1857 C C . ARG B 1 95 ? -5.688 21.594 5.852 1 98.75 95 ARG B C 1
ATOM 1859 O O . ARG B 1 95 ? -5.578 22.828 5.883 1 98.75 95 ARG B O 1
ATOM 1866 N N . ARG B 1 96 ? -6.422 20.953 6.656 1 98.69 96 ARG B N 1
ATOM 1867 C CA . ARG B 1 96 ? -7.145 21.625 7.73 1 98.69 96 ARG B CA 1
ATOM 1868 C C . ARG B 1 96 ? -6.184 22.391 8.648 1 98.69 96 ARG B C 1
ATOM 1870 O O . ARG B 1 96 ? -6.438 23.547 8.992 1 98.69 96 ARG B O 1
ATOM 1877 N N . LEU B 1 97 ? -5.086 21.781 9.023 1 98.69 97 LEU B N 1
ATOM 1878 C CA . LEU B 1 97 ? -4.113 22.406 9.922 1 98.69 97 LEU B CA 1
ATOM 1879 C C . LEU B 1 97 ? -3.402 23.562 9.234 1 98.69 97 LEU B C 1
ATOM 1881 O O . LEU B 1 97 ? -3.156 24.594 9.852 1 98.69 97 LEU B O 1
ATOM 1885 N N . ALA B 1 98 ? -3.049 23.328 8.039 1 98.69 98 ALA B N 1
ATOM 1886 C CA . ALA B 1 98 ? -2.42 24.406 7.27 1 98.69 98 ALA B CA 1
ATOM 1887 C C . ALA B 1 98 ? -3.33 25.625 7.184 1 98.69 98 ALA B C 1
ATOM 1889 O O . ALA B 1 98 ? -2.873 26.766 7.328 1 98.69 98 ALA B O 1
ATOM 1890 N N . ASP B 1 99 ? -4.586 25.375 6.891 1 98.62 99 ASP B N 1
ATOM 1891 C CA . ASP B 1 99 ? -5.566 26.469 6.871 1 98.62 99 ASP B CA 1
ATOM 1892 C C . ASP B 1 99 ? -5.629 27.172 8.219 1 98.62 99 ASP B C 1
ATOM 1894 O O . ASP B 1 99 ? -5.68 28.406 8.281 1 98.62 99 ASP B O 1
ATOM 1898 N N . ARG B 1 100 ? -5.641 26.453 9.266 1 98.31 100 ARG B N 1
ATOM 1899 C CA . ARG B 1 100 ? -5.688 27 10.617 1 98.31 100 ARG B CA 1
ATOM 1900 C C . ARG B 1 100 ? -4.449 27.844 10.914 1 98.31 100 ARG B C 1
ATOM 1902 O O . ARG B 1 100 ? -4.543 28.906 11.508 1 98.31 100 ARG B O 1
ATOM 1909 N N . VAL B 1 101 ? -3.324 27.375 10.547 1 98.31 101 VAL B N 1
ATOM 1910 C CA . VAL B 1 101 ? -2.084 28.125 10.711 1 98.31 101 VAL B CA 1
ATOM 1911 C C . VAL B 1 101 ? -2.178 29.453 9.961 1 98.31 101 VAL B C 1
ATOM 1913 O O . VAL B 1 101 ? -1.875 30.516 10.516 1 98.31 101 VAL B O 1
ATOM 1916 N N . HIS B 1 102 ? -2.631 29.375 8.781 1 98 102 HIS B N 1
ATOM 1917 C CA . HIS B 1 102 ? -2.771 30.578 7.969 1 98 102 HIS B CA 1
ATOM 1918 C C . HIS B 1 102 ? -3.727 31.578 8.617 1 98 102 HIS B C 1
ATOM 1920 O O . HIS B 1 102 ? -3.441 32.781 8.672 1 98 102 HIS B O 1
ATOM 1926 N N . GLU B 1 103 ? -4.82 31.094 9.055 1 97.75 103 GLU B N 1
ATOM 1927 C CA . GLU B 1 103 ? -5.805 31.922 9.742 1 97.75 103 GLU B CA 1
ATOM 1928 C C . GLU B 1 103 ? -5.191 32.625 10.961 1 97.75 103 GLU B C 1
ATOM 1930 O O . GLU B 1 103 ? -5.336 33.812 11.141 1 97.75 103 GLU B O 1
ATOM 1935 N N . LEU B 1 104 ? -4.422 31.938 11.742 1 96.12 104 LEU B N 1
ATOM 1936 C CA . LEU B 1 104 ? -3.84 32.469 12.969 1 96.12 104 LEU B CA 1
ATOM 1937 C C . LEU B 1 104 ? -2.725 33.438 12.656 1 96.12 104 LEU B C 1
ATOM 1939 O O . LEU B 1 104 ? -2.584 34.469 13.344 1 96.12 104 LEU B O 1
ATOM 1943 N N . GLU B 1 105 ? -1.965 33.094 11.695 1 96.38 105 GLU B N 1
ATOM 1944 C CA . GLU B 1 105 ? -0.903 34.031 11.289 1 96.38 105 GLU B CA 1
ATOM 1945 C C . GLU B 1 105 ? -1.477 35.344 10.781 1 96.38 105 GLU B C 1
ATOM 1947 O O . GLU B 1 105 ? -0.964 36.406 11.102 1 96.38 105 GLU B O 1
ATOM 1952 N N . THR B 1 106 ? -2.555 35.25 9.984 1 95.31 106 THR B N 1
ATOM 1953 C CA . THR B 1 106 ? -3.225 36.438 9.477 1 95.31 106 THR B CA 1
ATOM 1954 C C . THR B 1 106 ? -3.799 37.25 10.617 1 95.31 106 THR B C 1
ATOM 1956 O O . THR B 1 106 ? -3.652 38.5 10.641 1 95.31 106 THR B O 1
ATOM 1959 N N . ARG B 1 107 ? -4.387 36.719 11.562 1 90.56 107 ARG B N 1
ATOM 1960 C CA . ARG B 1 107 ? -4.926 37.406 12.734 1 90.56 107 ARG B CA 1
ATOM 1961 C C . ARG B 1 107 ? -3.818 38.094 13.523 1 90.56 107 ARG B C 1
ATOM 1963 O O . ARG B 1 107 ? -3.986 39.219 13.969 1 90.56 107 ARG B O 1
ATOM 1970 N N . ALA B 1 108 ? -2.742 37.344 13.727 1 87.12 108 ALA B N 1
ATOM 1971 C CA . ALA B 1 108 ? -1.611 37.906 14.461 1 87.12 108 ALA B CA 1
ATOM 1972 C C . ALA B 1 108 ? -1.05 39.125 13.742 1 87.12 108 ALA B C 1
ATOM 1974 O O . ALA B 1 108 ? -0.698 40.125 14.383 1 87.12 108 ALA B O 1
ATOM 1975 N N . ASP B 1 109 ? -0.946 39 12.445 1 88.81 109 ASP B N 1
ATOM 1976 C CA . ASP B 1 109 ? -0.438 40.094 11.641 1 88.81 109 ASP B CA 1
ATOM 1977 C C . ASP B 1 109 ? -1.352 41.312 11.75 1 88.81 109 ASP B C 1
ATOM 1979 O O . ASP B 1 109 ? -0.876 42.438 11.914 1 88.81 109 ASP B O 1
ATOM 1983 N N . VAL B 1 110 ? -2.668 41.188 11.75 1 85.62 110 VAL B N 1
ATOM 1984 C CA . VAL B 1 110 ? -3.643 42.281 11.859 1 85.62 110 VAL B CA 1
ATOM 1985 C C . VAL B 1 110 ? -3.564 42.906 13.25 1 85.62 110 VAL B C 1
ATOM 1987 O O . VAL B 1 110 ? -3.572 44.125 13.383 1 85.62 110 VAL B O 1
ATOM 1990 N N . THR B 1 111 ? -3.412 42.125 14.219 1 82.31 111 THR B N 1
ATOM 1991 C CA . THR B 1 111 ? -3.314 42.625 15.586 1 82.31 111 THR B CA 1
ATOM 1992 C C . THR B 1 111 ? -2.049 43.438 15.766 1 82.31 111 THR B C 1
ATOM 1994 O O . THR B 1 111 ? -2.078 44.5 16.406 1 82.31 111 THR B O 1
ATOM 1997 N N . ALA B 1 112 ? -1.009 43 15.227 1 82.25 112 ALA B N 1
ATOM 1998 C CA . ALA B 1 112 ? 0.255 43.719 15.32 1 82.25 112 ALA B CA 1
ATOM 1999 C C . ALA B 1 112 ? 0.156 45.094 14.641 1 82.25 112 ALA B C 1
ATOM 2001 O O . ALA B 1 112 ? 0.743 46.062 15.109 1 82.25 112 ALA B O 1
ATOM 2002 N N . LEU B 1 113 ? -0.616 45.156 13.602 1 83.94 113 LEU B N 1
ATOM 2003 C CA . LEU B 1 113 ? -0.794 46.406 12.859 1 83.94 113 LEU B CA 1
ATOM 2004 C C . LEU B 1 113 ? -1.692 47.375 13.625 1 83.94 113 LEU B C 1
ATOM 2006 O O . LEU B 1 113 ? -1.543 48.594 13.516 1 83.94 113 LEU B O 1
ATOM 2010 N N . MET B 1 114 ? -2.592 46.969 14.5 1 77.88 114 MET B N 1
ATOM 2011 C CA . MET B 1 114 ? -3.576 47.781 15.203 1 77.88 114 MET B CA 1
ATOM 2012 C C . MET B 1 114 ? -3.033 48.281 16.547 1 77.88 114 MET B C 1
ATOM 2014 O O . MET B 1 114 ? -3.479 49.281 17.062 1 77.88 114 MET B O 1
ATOM 2018 N N . LEU B 1 115 ? -2.154 47.594 17.25 1 71.38 115 LEU B N 1
ATOM 2019 C CA . LEU B 1 115 ? -1.604 48 18.547 1 71.38 115 LEU B CA 1
ATOM 2020 C C . LEU B 1 115 ? -0.48 49 18.375 1 71.38 115 LEU B C 1
ATOM 2022 O O . LEU B 1 115 ? 0.441 48.781 17.578 1 71.38 115 LEU B O 1
ATOM 2026 N N . PRO B 1 116 ? -0.634 50.406 18.859 1 60.78 116 PRO B N 1
ATOM 2027 C CA . PRO B 1 116 ? 0.392 51.438 18.781 1 60.78 116 PRO B CA 1
ATOM 2028 C C . PRO B 1 116 ? 1.739 51 19.344 1 60.78 116 PRO B C 1
ATOM 2030 O O . PRO B 1 116 ? 1.787 50.188 20.266 1 60.78 116 PRO B O 1
ATOM 2033 N N . GLN B 1 117 ? 2.857 51.25 18.578 1 56.59 117 GLN B N 1
ATOM 2034 C CA . GLN B 1 117 ? 4.254 50.969 18.891 1 56.59 117 GLN B CA 1
ATOM 2035 C C . GLN B 1 117 ? 4.543 51.156 20.375 1 56.59 117 GLN B C 1
ATOM 2037 O O . GLN B 1 117 ? 5.496 50.594 20.906 1 56.59 117 GLN B O 1
ATOM 2042 N N . ALA B 1 118 ? 3.957 52.125 21.062 1 56.09 118 ALA B N 1
ATOM 2043 C CA . ALA B 1 118 ? 4.273 52.562 22.422 1 56.09 118 ALA B CA 1
ATOM 2044 C C . ALA B 1 118 ? 3.979 51.469 23.438 1 56.09 118 ALA B C 1
ATOM 2046 O O . ALA B 1 118 ? 4.457 51.5 24.562 1 56.09 118 ALA B O 1
ATOM 2047 N N . GLN B 1 119 ? 3.125 50.5 23.078 1 54.16 119 GLN B N 1
ATOM 2048 C CA . GLN B 1 119 ? 2.693 49.594 24.125 1 54.16 119 GLN B CA 1
ATOM 2049 C C . GLN B 1 119 ? 3.547 48.312 24.156 1 54.16 119 GLN B C 1
ATOM 2051 O O . GLN B 1 119 ? 3.219 47.344 24.844 1 54.16 119 GLN B O 1
ATOM 2056 N N . LEU B 1 120 ? 4.449 48.219 23.328 1 51.19 120 LEU B N 1
ATOM 2057 C CA . LEU B 1 120 ? 5.406 47.156 23.531 1 51.19 120 LEU B CA 1
ATOM 2058 C C . LEU B 1 120 ? 6.258 47.406 24.766 1 51.19 120 LEU B C 1
ATOM 2060 O O . LEU B 1 120 ? 6.703 48.531 25 1 51.19 120 LEU B O 1
ATOM 2064 N N . PRO B 1 121 ? 6.172 46.688 25.812 1 47.88 121 PRO B N 1
ATOM 2065 C CA . PRO B 1 121 ? 6.973 47.031 26.984 1 47.88 121 PRO B CA 1
ATOM 2066 C C . PRO B 1 121 ? 8.398 47.438 26.625 1 47.88 121 PRO B C 1
ATOM 2068 O O . PRO B 1 121 ? 9.094 46.719 25.906 1 47.88 121 PRO B O 1
ATOM 2071 N N . GLN B 1 122 ? 8.664 48.75 26.406 1 48.22 122 GLN B N 1
ATOM 2072 C CA . GLN B 1 122 ? 10.023 49.25 26.312 1 48.22 122 GLN B CA 1
ATOM 2073 C C . GLN B 1 122 ? 10.938 48.594 27.344 1 48.22 122 GLN B C 1
ATOM 2075 O O . GLN B 1 122 ? 10.656 48.625 28.547 1 48.22 122 GLN B O 1
ATOM 2080 N N . THR B 1 123 ? 11.562 47.562 27.016 1 49.16 123 THR B N 1
ATOM 2081 C CA . THR B 1 123 ? 12.633 47.125 27.891 1 49.16 123 THR B CA 1
ATOM 2082 C C . THR B 1 123 ? 13.352 48.312 28.516 1 49.16 123 THR B C 1
ATOM 2084 O O . THR B 1 123 ? 13.727 49.25 27.812 1 49.16 123 THR B O 1
ATOM 2087 N N . ALA B 1 124 ? 13.016 48.625 29.812 1 50.69 124 ALA B N 1
ATOM 2088 C CA . ALA B 1 124 ? 13.711 49.625 30.625 1 50.69 124 ALA B CA 1
ATOM 2089 C C . ALA B 1 124 ? 15.188 49.688 30.25 1 50.69 124 ALA B C 1
ATOM 2091 O O . ALA B 1 124 ? 15.859 48.656 30.141 1 50.69 124 ALA B O 1
ATOM 2092 N N . SER B 1 125 ? 15.594 50.656 29.484 1 54.44 125 SER B N 1
ATOM 2093 C CA . SER B 1 125 ? 17.016 51 29.359 1 54.44 125 SER B CA 1
ATOM 2094 C C . SER B 1 125 ? 17.734 50.875 30.688 1 54.44 125 SER B C 1
ATOM 2096 O O . SER B 1 125 ? 17.172 51.25 31.734 1 54.44 125 SER B O 1
ATOM 2098 N N . PRO B 1 126 ? 18.641 50 30.797 1 52.56 126 PRO B N 1
ATOM 2099 C CA . PRO B 1 126 ? 19.391 49.969 32.062 1 52.56 126 PRO B CA 1
ATOM 2100 C C . PRO B 1 126 ? 19.766 51.344 32.562 1 52.56 126 PRO B C 1
ATOM 2102 O O . PRO B 1 126 ? 20.234 52.188 31.781 1 52.56 126 PRO B O 1
ATOM 2105 N N . VAL B 1 127 ? 19.062 51.906 33.562 1 52.62 127 VAL B N 1
ATOM 2106 C CA . VAL B 1 127 ? 19.484 53.094 34.281 1 52.62 127 VAL B CA 1
ATOM 2107 C C . VAL B 1 127 ? 20.969 53.031 34.562 1 52.62 127 VAL B C 1
ATOM 2109 O O . VAL B 1 127 ? 21.453 52.062 35.156 1 52.62 127 VAL B O 1
ATOM 2112 N N . ARG B 1 128 ? 21.875 53.75 33.844 1 51.94 128 ARG B N 1
ATOM 2113 C CA . ARG B 1 128 ? 23.266 54 34.156 1 51.94 128 ARG B CA 1
ATOM 2114 C C . ARG B 1 128 ? 23.406 54.594 35.562 1 51.94 128 ARG B C 1
ATOM 2116 O O . ARG B 1 128 ? 22.891 55.656 35.844 1 51.94 128 ARG B O 1
ATOM 2123 N N . ARG B 1 129 ? 23.375 53.781 36.594 1 47.88 129 ARG B N 1
ATOM 2124 C CA . ARG B 1 129 ? 23.828 54.281 37.875 1 47.88 129 ARG B CA 1
ATOM 2125 C C . ARG B 1 129 ? 25.203 54.938 37.781 1 47.88 129 ARG B C 1
ATOM 2127 O O . ARG B 1 129 ? 26.188 54.25 37.5 1 47.88 129 ARG B O 1
ATOM 2134 N N . LEU B 1 130 ? 25.312 56.094 37.156 1 46.53 130 LEU B N 1
ATOM 2135 C CA . LEU B 1 130 ? 26.562 56.875 37.312 1 46.53 130 LEU B CA 1
ATOM 2136 C C . LEU B 1 130 ? 26.859 57.125 38.781 1 46.53 130 LEU B C 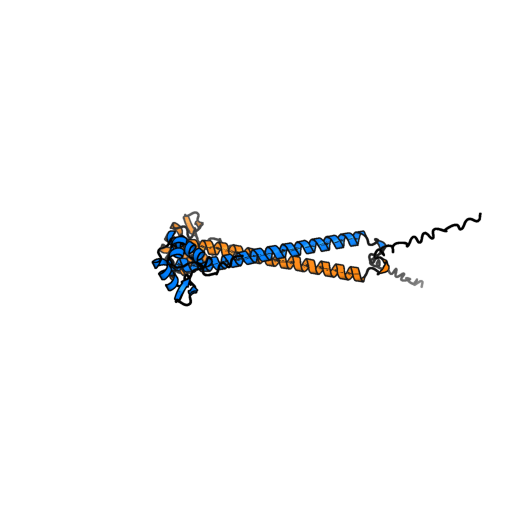1
ATOM 2138 O O . LEU B 1 130 ? 26.109 57.844 39.438 1 46.53 130 LEU B O 1
ATOM 2142 N N . GLY B 1 131 ? 27.062 56.188 39.594 1 41.44 131 GLY B N 1
ATOM 2143 C CA . GLY B 1 131 ? 27.609 56.562 40.906 1 41.44 131 GLY B CA 1
ATOM 2144 C C . GLY B 1 131 ? 28.875 57.375 40.812 1 41.44 131 GLY B C 1
ATOM 2145 O O . GLY B 1 131 ? 29.875 56.938 40.219 1 41.44 131 GLY B O 1
ATOM 2146 N N . SER B 1 132 ? 28.75 58.75 40.531 1 46.56 132 SER B N 1
ATOM 2147 C CA . SER B 1 132 ? 29.859 59.688 40.781 1 46.56 132 SER B CA 1
ATOM 2148 C C . SER B 1 132 ? 30.438 59.5 42.188 1 46.56 132 SER B C 1
ATOM 2150 O O . SER B 1 132 ? 29.766 59.75 43.188 1 46.56 132 SER B O 1
ATOM 2152 N N . GLY B 1 133 ? 31.109 58.469 42.531 1 43.5 133 GLY B N 1
ATOM 2153 C CA . GLY B 1 133 ? 31.875 58.5 43.781 1 43.5 133 GLY B CA 1
ATOM 2154 C C . GLY B 1 133 ? 32.781 59.719 43.875 1 43.5 133 GLY B C 1
ATOM 2155 O O . GLY B 1 133 ? 33.531 60.031 42.969 1 43.5 133 GLY B O 1
ATOM 2156 N N . ARG B 1 134 ? 32.344 60.875 44.625 1 47.44 134 ARG B N 1
ATOM 2157 C CA . ARG B 1 134 ? 33.062 62.031 45.125 1 47.44 134 ARG B CA 1
ATOM 2158 C C . ARG B 1 134 ? 34.344 61.594 45.844 1 47.44 134 ARG B C 1
ATOM 2160 O O . ARG B 1 134 ? 34.281 60.844 46.812 1 47.44 134 ARG B O 1
ATOM 2167 N N . MET B 1 135 ? 35.375 61.406 45.062 1 44.53 135 MET B N 1
ATOM 2168 C CA . MET B 1 135 ? 36.688 61.375 45.75 1 44.53 135 MET B CA 1
ATOM 2169 C C . MET B 1 135 ? 36.875 62.656 46.562 1 44.53 135 MET B C 1
ATOM 2171 O O . MET B 1 135 ? 36.812 63.75 46.031 1 44.53 135 MET B O 1
ATOM 2175 N N . GLY B 1 136 ? 36.25 62.75 47.75 1 37.16 136 GLY B N 1
ATOM 2176 C CA . GLY B 1 136 ? 36.656 63.75 48.719 1 37.16 136 GLY B CA 1
ATOM 2177 C C . GLY B 1 136 ? 38.156 63.906 48.844 1 37.16 136 GLY B C 1
ATOM 2178 O O . GLY B 1 136 ? 38.875 62.938 48.844 1 37.16 136 GLY B O 1
ATOM 2179 N N . GLY B 1 137 ? 38.656 65 48.281 1 38.38 137 GLY B N 1
ATOM 2180 C CA . GLY B 1 137 ? 39.906 65.625 48.531 1 38.38 137 GLY B CA 1
ATOM 2181 C C . GLY B 1 137 ? 40.094 66.062 50 1 38.38 137 GLY B C 1
ATOM 2182 O O . GLY B 1 137 ? 39.5 67 50.469 1 38.38 137 GLY B O 1
ATOM 2183 N N . LEU B 1 138 ? 39.688 65.312 50.969 1 32.12 138 LEU B N 1
ATOM 2184 C CA . LEU B 1 138 ? 40.031 66 52.25 1 32.12 138 LEU B CA 1
ATOM 2185 C C . LEU B 1 138 ? 41.438 66.562 52.188 1 32.12 138 LEU B C 1
ATOM 2187 O O . LEU B 1 138 ? 42.281 66.062 51.469 1 32.12 138 LEU B O 1
ATOM 2191 N N . ASP B 1 139 ? 41.531 67.812 53 1 35.25 139 ASP B N 1
ATOM 2192 C CA . ASP B 1 139 ? 42.375 68.938 53.438 1 35.25 139 ASP B CA 1
ATOM 2193 C C . ASP B 1 139 ? 43.719 68.375 53.938 1 35.25 139 ASP B C 1
ATOM 2195 O O . ASP B 1 139 ? 44.781 68.875 53.5 1 35.25 139 ASP B O 1
ATOM 2199 N N . TYR B 1 140 ? 43.688 67.938 55.25 1 32.41 140 TYR B N 1
ATOM 2200 C CA . TYR B 1 140 ? 44.875 68.188 56.062 1 32.41 140 TYR B CA 1
ATOM 2201 C C . TYR B 1 140 ? 46.062 67.312 55.625 1 32.41 140 TYR B C 1
ATOM 2203 O O . TYR B 1 140 ? 45.875 66.25 55.094 1 32.41 140 TYR B O 1
#

Radius of gyration: 37.5 Å; Cα contacts (8 Å, |Δi|>4): 239; chains: 2; bounding box: 103×99×73 Å

Foldseek 3Di:
DPDQFDFDDFLVVLCVLLVHDSVVVVVCVVVVQDDFDADPVRTGTGGNVRSVSSNQLVVCVVVVDDPVRSVVVVVVVVVVVVVVVVVVVVVVVVVVVVVVVVVVVVVVVVVVVPDPPVPPPPPPDPDPPPPPPPPDDPPD/DPDQFDFDDFLVVLCVLLVHDSVVVVVCVVVVQDDFDADPVRTGTGGNVRSVSSNQLVVCVVVVDDPVRSVVVVVVVVVVVVVVVVVVVVVVVVVVVVVVVVVVVVVVVVVVVPDPPVPPPPPPDPDPPPPPPPPPPDDD